Protein AF-0000000083708175 (afdb_homodimer)

InterPro domains:
  IPR061502 Copia/RE1/RE2-like, N-terminal domain [PF14223] (1-140)

Radius of gyration: 24.09 Å; Cα contacts (8 Å, |Δi|>4): 276; chains: 2; bounding box: 38×70×60 Å

Organism: NCBI:txid97028

Solvent-accessible surface area (backbone atoms only — not comparable to full-atom values): 15818 Å² total; per-residue (Å²): 134,76,82,66,76,72,64,53,27,31,53,36,52,56,66,26,75,88,61,40,67,81,85,53,49,74,69,54,50,51,50,52,38,52,54,43,33,52,45,52,55,73,62,48,36,72,73,56,43,65,78,45,64,83,47,88,43,39,34,55,32,49,51,50,49,44,70,71,51,64,37,72,71,51,48,49,51,52,50,53,51,43,50,56,72,65,42,67,45,54,55,88,36,36,39,54,58,51,44,51,50,52,42,47,52,52,50,56,35,43,75,73,72,46,76,72,54,51,66,57,47,46,40,51,56,62,66,13,51,30,67,78,54,60,55,41,50,63,65,75,103,133,74,80,68,75,73,63,54,28,31,52,39,52,56,64,25,75,87,60,40,67,82,87,53,49,74,67,54,50,51,52,52,38,51,53,44,33,53,44,53,53,72,60,47,36,72,73,55,44,64,77,44,64,83,48,88,44,41,33,56,32,48,51,50,49,43,70,71,50,64,36,69,68,52,48,48,52,50,51,54,51,43,50,56,71,64,44,66,46,55,55,89,35,36,40,54,58,50,44,50,50,52,42,47,54,52,49,57,34,43,74,72,73,45,76,73,52,50,68,58,47,46,43,51,58,62,66,14,51,29,67,78,53,60,55,43,50,64,64,76,103

Secondary structure (DSSP, 8-state):
--------BHHHHHH-GGGS-TTS-HHHHHHHHHHHHHHHHHHS-HHHHHHTTT--SHHHHHHHHHHHH--HHHHHHHHHHHHHHT----TTSBHHHHHHHHHHHHHHHHHTT----HHHHHHHHHHTS-HHHHHHHHHH-/--------BHHHHHH-GGGS-TTS-HHHHHHHHHHHHHHHHHHS-HHHHHHTTT--SHHHHHHHHHHHH--HHHHHHHHHHHHHHT----TTSBHHHHHHHHHHHHHHHHHTT----HHHHHHHHHHTS-HHHHHHHHHH-

Foldseek 3Di:
DPPPVPPDDPVQQQVAPVSDDPPDDPVRRLVNFVVLVVVVCVVDDPVLCVQQVPPDGPNSSVVSCCVVQVDPLNVVLVVLVVCLQPAADDPPDDPVVSVVVLVVSQVVNVVSPNHDDPVVSVVSVVVRYDPVVVCVVVVVD/DPPPVPPQDPVQQQVAPVSDDPPDDPVRRLVNFVVLVVVVCVVDDPVLCVQQVPPDGPNSSVVSCCVVQVDPLNVVLVVLVVCLQPAADDPPDDPVVSVVVLVVSQVVNVVSPNHDDPVVSVVSVVVRYDPVVVVVVVVVD

Sequence (282 aa):
MRAILIKQKCVEALKGEAHMPATLSAAEKTKMNDKALSALILCLGDKVLREVAKEKTIVSMWTKLDSLYMTKSLVHKQCLKQQLYFNRMMDNKSIMEQLSEFNKIIDDLGNIDVNLEDEDKTLHLLCALPKSLENFKDALLMRAILIKQKCVEALKGEAHMPATLSAAEKTKMNDKALSALILCLGDKVLREVAKEKTIVSMWTKLDSLYMTKSLVHKQCLKQQLYFNRMMDNKSIMEQLSEFNKIIDDLGNIDVNLEDEDKTLHLLCALPKSLENFKDALL

Structure (mmCIF, N/CA/C/O backbone):
data_AF-0000000083708175-model_v1
#
loop_
_entity.id
_entity.type
_entity.pdbx_description
1 polymer 'Cytochrome P450'
#
loop_
_atom_site.group_PDB
_atom_site.id
_atom_site.type_symbol
_atom_site.label_atom_id
_atom_site.label_alt_id
_atom_site.label_comp_id
_atom_site.label_asym_id
_atom_site.label_entity_id
_atom_site.label_seq_id
_atom_site.pdbx_PDB_ins_code
_atom_site.Cartn_x
_atom_site.Cartn_y
_atom_site.Cartn_z
_atom_site.occupancy
_atom_site.B_iso_or_equiv
_atom_site.auth_seq_id
_atom_site.auth_comp_id
_atom_site.auth_asym_id
_atom_site.auth_atom_id
_atom_site.pdbx_PDB_model_num
ATOM 1 N N . MET A 1 1 ? -18.453 24.062 33.969 1 29.36 1 MET A N 1
ATOM 2 C CA . MET A 1 1 ? -18.328 24.469 32.562 1 29.36 1 MET A CA 1
ATOM 3 C C . MET A 1 1 ? -17.141 23.781 31.906 1 29.36 1 MET A C 1
ATOM 5 O O . MET A 1 1 ? -15.992 24.156 32.156 1 29.36 1 MET A O 1
ATOM 9 N N . ARG A 1 2 ? -17.016 22.5 31.891 1 36.66 2 ARG A N 1
ATOM 10 C CA . ARG A 1 2 ? -15.984 21.484 31.688 1 36.66 2 ARG A CA 1
ATOM 11 C C . ARG A 1 2 ? -15.273 21.719 30.359 1 36.66 2 ARG A C 1
ATOM 13 O O . ARG A 1 2 ? -15.906 22.047 29.344 1 36.66 2 ARG A O 1
ATOM 20 N N . ALA A 1 3 ? -14.047 22.234 30.297 1 39.19 3 ALA A N 1
ATOM 21 C CA . ALA A 1 3 ? -13.062 22.438 29.234 1 39.19 3 ALA A CA 1
ATOM 22 C C . ALA A 1 3 ? -13.203 21.375 28.156 1 39.19 3 ALA A C 1
ATOM 24 O O . ALA A 1 3 ? -12.781 20.234 28.344 1 39.19 3 ALA A O 1
ATOM 25 N N . ILE A 1 4 ? -14.391 21.141 27.594 1 40.34 4 ILE A N 1
ATOM 26 C CA . ILE A 1 4 ? -14.586 20.281 26.438 1 40.34 4 ILE A CA 1
ATOM 27 C C . ILE A 1 4 ? -13.406 20.438 25.484 1 40.34 4 ILE A C 1
ATOM 29 O O . ILE A 1 4 ? -13.219 21.5 24.891 1 40.34 4 ILE A O 1
ATOM 33 N N . LEU A 1 5 ? -12.242 20.031 25.922 1 44.97 5 LEU A N 1
ATOM 34 C CA . LEU A 1 5 ? -11.117 19.953 25 1 44.97 5 LEU A CA 1
ATOM 35 C C . LEU A 1 5 ? -11.594 19.719 23.578 1 44.97 5 LEU A C 1
ATOM 37 O O . LEU A 1 5 ? -12.117 18.641 23.266 1 44.97 5 LEU A O 1
ATOM 41 N N . ILE A 1 6 ? -12.203 20.766 23 1 49.88 6 ILE A N 1
ATOM 42 C CA . ILE A 1 6 ? -12.648 20.781 21.609 1 49.88 6 ILE A CA 1
ATOM 43 C C . ILE A 1 6 ? -11.547 20.203 20.719 1 49.88 6 ILE A C 1
ATOM 45 O O . ILE A 1 6 ? -10.453 20.766 20.625 1 49.88 6 ILE A O 1
ATOM 49 N N . LYS A 1 7 ? -11.438 18.875 20.656 1 59.28 7 LYS A N 1
ATOM 50 C CA . LYS A 1 7 ? -10.594 18.25 19.641 1 59.28 7 LYS A CA 1
ATOM 51 C C . LYS A 1 7 ? -10.922 18.797 18.25 1 59.28 7 LYS A C 1
ATOM 53 O O . LYS A 1 7 ? -12.07 18.719 17.812 1 59.28 7 LYS A O 1
ATOM 58 N N . GLN A 1 8 ? -10.055 19.734 17.828 1 65.75 8 GLN A N 1
ATOM 59 C CA . GLN A 1 8 ? -10.258 20.312 16.5 1 65.75 8 GLN A CA 1
ATOM 60 C C . GLN A 1 8 ? -10.391 19.234 15.438 1 65.75 8 GLN A C 1
ATOM 62 O O . GLN A 1 8 ? -9.484 18.422 15.266 1 65.75 8 GLN A O 1
ATOM 67 N N . LYS A 1 9 ? -11.562 19.219 14.875 1 77.81 9 LYS A N 1
ATOM 68 C CA . LYS A 1 9 ? -11.812 18.297 13.773 1 77.81 9 LYS A CA 1
ATOM 69 C C . LYS A 1 9 ? -10.836 18.531 12.625 1 77.81 9 LYS A C 1
ATOM 71 O O . LYS A 1 9 ? -10.406 19.672 12.398 1 77.81 9 LYS A O 1
ATOM 76 N N . CYS A 1 10 ? -10.352 17.5 12.031 1 76.12 10 CYS A N 1
ATOM 77 C CA . CYS A 1 10 ? -9.383 17.547 10.938 1 76.12 10 CYS A CA 1
ATOM 78 C C . CYS A 1 10 ? -9.797 18.578 9.898 1 76.12 10 CYS A C 1
ATOM 80 O O . CYS A 1 10 ? -8.992 19.422 9.508 1 76.12 10 CYS A O 1
ATOM 82 N N . VAL A 1 11 ? -11.016 18.609 9.57 1 72.19 11 VAL A N 1
ATOM 83 C CA . VAL A 1 11 ? -11.5 19.484 8.523 1 72.19 11 VAL A CA 1
ATOM 84 C C . VAL A 1 11 ? -11.461 20.938 9 1 72.19 11 VAL A C 1
ATOM 86 O O . VAL A 1 11 ? -11.047 21.828 8.258 1 72.19 11 VAL A O 1
ATOM 89 N N . GLU A 1 12 ? -11.852 21.156 10.203 1 75.75 12 GLU A N 1
ATOM 90 C CA . GLU A 1 12 ? -11.875 22.5 10.75 1 75.75 12 GLU A CA 1
ATOM 91 C C . GLU A 1 12 ? -10.461 23.062 10.875 1 75.75 12 GLU A C 1
ATOM 93 O O . GLU A 1 12 ? -10.234 24.25 10.625 1 75.75 12 GLU A O 1
ATOM 98 N N . ALA A 1 13 ? -9.609 22.172 11.211 1 78.06 13 ALA A N 1
ATOM 99 C CA . ALA A 1 13 ? -8.219 22.578 11.375 1 78.06 13 ALA A CA 1
ATOM 100 C C . ALA A 1 13 ? -7.613 23 10.031 1 78.06 13 ALA A C 1
ATOM 102 O O . ALA A 1 13 ? -6.875 23.984 9.953 1 78.06 13 ALA A O 1
ATOM 103 N N . LEU A 1 14 ? -7.969 22.375 9 1 82.25 14 LEU A N 1
ATOM 104 C CA . LEU A 1 14 ? -7.32 22.578 7.711 1 82.25 14 LEU A CA 1
ATOM 105 C C . LEU A 1 14 ? -8.055 23.641 6.895 1 82.25 14 LEU A C 1
ATOM 107 O O . LEU A 1 14 ? -7.512 24.156 5.914 1 82.25 14 LEU A O 1
ATOM 111 N N . LYS A 1 15 ? -9.211 23.938 7.344 1 78.56 15 LYS A N 1
ATOM 112 C CA . LYS A 1 15 ? -9.953 25 6.668 1 78.56 15 LYS A CA 1
ATOM 113 C C . LYS A 1 15 ? -9.594 26.375 7.242 1 78.56 15 LYS A C 1
ATOM 115 O O . LYS A 1 15 ? -9.836 27.406 6.609 1 78.56 15 LYS A O 1
ATOM 120 N N . GLY A 1 16 ? -8.984 26.344 8.352 1 77.75 16 GLY A N 1
ATOM 121 C CA . GLY A 1 16 ? -8.508 27.609 8.891 1 77.75 16 GLY A CA 1
ATOM 122 C C . GLY A 1 16 ? -9.367 28.141 10.016 1 77.75 16 GLY A C 1
ATOM 123 O O . GLY A 1 16 ? -10.43 27.578 10.312 1 77.75 16 GLY A O 1
ATOM 124 N N . GLU A 1 17 ? -8.914 29.203 10.641 1 74.94 17 GLU A N 1
ATOM 125 C CA . GLU A 1 17 ? -9.508 29.797 11.828 1 74.94 17 GLU A CA 1
ATOM 126 C C . GLU A 1 17 ? -10.922 30.297 11.562 1 74.94 17 GLU A C 1
ATOM 128 O O . GLU A 1 17 ? -11.781 30.266 12.445 1 74.94 17 GLU A O 1
ATOM 133 N N . ALA A 1 18 ? -11.133 30.719 10.312 1 74.62 18 ALA A N 1
ATOM 134 C CA . ALA A 1 18 ? -12.438 31.266 9.945 1 74.62 18 ALA A CA 1
ATOM 135 C C . ALA A 1 18 ? -13.523 30.188 10.023 1 74.62 18 ALA A C 1
ATOM 137 O O . ALA A 1 18 ? -14.711 30.516 10.164 1 74.62 18 ALA A O 1
ATOM 138 N N . HIS A 1 19 ? -13.141 28.969 9.992 1 76.31 19 HIS A N 1
ATOM 139 C CA . HIS A 1 19 ? -14.109 27.891 9.961 1 76.31 19 HIS A CA 1
ATOM 140 C C . HIS A 1 19 ? -14.188 27.172 11.312 1 76.31 19 HIS A C 1
ATOM 142 O O . HIS A 1 19 ? -14.93 26.219 11.469 1 76.31 19 HIS A O 1
ATOM 148 N N . MET A 1 20 ? -13.461 27.703 12.281 1 77.31 20 MET A N 1
ATOM 149 C CA . MET A 1 20 ? -13.531 27.172 13.641 1 77.31 20 MET A CA 1
ATOM 150 C C . MET A 1 20 ? -14.742 27.734 14.375 1 77.31 20 MET A C 1
ATOM 152 O O . MET A 1 20 ? -15.242 28.797 14.039 1 77.31 20 MET A O 1
ATOM 156 N N . PRO A 1 21 ? -15.172 26.938 15.25 1 77.44 21 PRO A N 1
ATOM 157 C CA . PRO A 1 21 ? -16.359 27.406 15.969 1 77.44 21 PRO A CA 1
ATOM 158 C C . PRO A 1 21 ? -16.203 28.828 16.516 1 77.44 21 PRO A C 1
ATOM 160 O O . PRO A 1 21 ? -15.133 29.188 17.016 1 77.44 21 PRO A O 1
ATOM 163 N N . ALA A 1 22 ? -17.203 29.609 16.359 1 78.38 22 ALA A N 1
ATOM 164 C CA . ALA A 1 22 ? -17.219 31 16.812 1 78.38 22 ALA A CA 1
ATOM 165 C C . ALA A 1 22 ? -17.109 31.078 18.328 1 78.38 22 ALA A C 1
ATOM 167 O O . ALA A 1 22 ? -16.75 32.125 18.875 1 78.38 22 ALA A O 1
ATOM 168 N N . THR A 1 23 ? -17.422 30 18.969 1 83.12 23 THR A N 1
ATOM 169 C CA . THR A 1 23 ? -17.422 29.984 20.422 1 83.12 23 THR A CA 1
ATOM 170 C C . THR A 1 23 ? -16 29.969 20.969 1 83.12 23 THR A C 1
ATOM 172 O O . THR A 1 23 ? -15.773 30.234 22.141 1 83.12 23 THR A O 1
ATOM 175 N N . LEU A 1 24 ? -15.086 29.734 20.125 1 82.19 24 LEU A N 1
ATOM 176 C CA . LEU A 1 24 ? -13.703 29.656 20.562 1 82.19 24 LEU A CA 1
ATOM 177 C C . LEU A 1 24 ? -13.062 31.047 20.578 1 82.19 24 LEU A C 1
ATOM 179 O O . LEU A 1 24 ? -13.328 31.859 19.703 1 82.19 24 LEU A O 1
ATOM 183 N N . SER A 1 25 ? -12.344 31.344 21.609 1 86.75 25 SER A N 1
ATOM 184 C CA . SER A 1 25 ? -11.617 32.594 21.688 1 86.75 25 SER A CA 1
ATOM 185 C C . SER A 1 25 ? -10.438 32.625 20.719 1 86.75 25 SER A C 1
ATOM 187 O O . SER A 1 25 ? -10.031 31.578 20.203 1 86.75 25 SER A O 1
ATOM 189 N N . ALA A 1 26 ? -9.922 33.812 20.391 1 86.44 26 ALA A N 1
ATOM 190 C CA . ALA A 1 26 ? -8.758 33.969 19.531 1 86.44 26 ALA A CA 1
ATOM 191 C C . ALA A 1 26 ? -7.559 33.188 20.078 1 86.44 26 ALA A C 1
ATOM 193 O O . ALA A 1 26 ? -6.801 32.562 19.328 1 86.44 26 ALA A O 1
ATOM 194 N N . ALA A 1 27 ? -7.457 33.219 21.406 1 89.06 27 ALA A N 1
ATOM 195 C CA . ALA A 1 27 ? -6.352 32.531 22.062 1 89.06 27 ALA A CA 1
ATOM 196 C C . ALA A 1 27 ? -6.488 31.016 21.906 1 89.06 27 ALA A C 1
ATOM 198 O O . ALA A 1 27 ? -5.496 30.312 21.688 1 89.06 27 ALA A O 1
ATOM 199 N N . GLU A 1 28 ? -7.688 30.516 21.984 1 86.44 28 GLU A N 1
ATOM 200 C CA . GLU A 1 28 ? -7.945 29.094 21.828 1 86.44 28 GLU A CA 1
ATOM 201 C C . GLU A 1 28 ? -7.676 28.641 20.391 1 86.44 28 GLU A C 1
ATOM 203 O O . GLU A 1 28 ? -7.105 27.578 20.172 1 86.44 28 GLU A O 1
ATOM 208 N N . LYS A 1 29 ? -8.023 29.469 19.484 1 86.25 29 LYS A N 1
ATOM 209 C CA . LYS A 1 29 ? -7.797 29.156 18.078 1 86.25 29 LYS A CA 1
ATOM 210 C C . LYS A 1 29 ? -6.305 29.109 17.766 1 86.25 29 LYS A C 1
ATOM 212 O O . LYS A 1 29 ? -5.848 28.219 17.047 1 86.25 29 LYS A O 1
ATOM 217 N N . THR A 1 30 ? -5.625 30.047 18.312 1 88.19 30 THR A N 1
ATOM 218 C CA . THR A 1 30 ? -4.184 30.094 18.094 1 88.19 30 THR A CA 1
ATOM 219 C C . THR A 1 30 ? -3.51 28.859 18.703 1 88.19 30 THR A C 1
ATOM 221 O O . THR A 1 30 ? -2.621 28.266 18.094 1 88.19 30 THR A O 1
ATOM 224 N N . LYS A 1 31 ? -3.938 28.5 19.859 1 88.81 31 LYS A N 1
ATOM 225 C CA . LYS A 1 31 ? -3.389 27.312 20.531 1 88.81 31 LYS A CA 1
ATOM 226 C C . LYS A 1 31 ? -3.648 26.047 19.719 1 88.81 31 LYS A C 1
ATOM 228 O O . LYS A 1 31 ? -2.768 25.203 19.578 1 88.81 31 LYS A O 1
ATOM 233 N N . MET A 1 32 ? -4.789 25.969 19.219 1 86 32 MET A N 1
ATOM 234 C CA . MET A 1 32 ? -5.152 24.828 18.406 1 86 32 MET A CA 1
ATOM 235 C C . MET A 1 32 ? -4.309 24.766 17.141 1 86 32 MET A C 1
ATOM 237 O O . MET A 1 32 ? -3.848 23.688 16.75 1 86 32 MET A O 1
ATOM 241 N N . ASN A 1 33 ? -4.172 25.859 16.531 1 88.94 33 ASN A N 1
ATOM 242 C CA . ASN A 1 33 ? -3.316 25.938 15.352 1 88.94 33 ASN A CA 1
ATOM 243 C C . ASN A 1 33 ? -1.886 25.516 15.672 1 88.94 33 ASN A C 1
ATOM 245 O O . ASN A 1 33 ? -1.3 24.703 14.953 1 88.94 33 ASN A O 1
ATOM 249 N N . ASP A 1 34 ? -1.399 26.047 16.766 1 90.25 34 ASP A N 1
ATOM 250 C CA . ASP A 1 34 ? -0.015 25.766 17.125 1 90.25 34 ASP A CA 1
ATOM 251 C C . ASP A 1 34 ? 0.186 24.281 17.406 1 90.25 34 ASP A C 1
ATOM 253 O O . ASP A 1 34 ? 1.206 23.703 17.031 1 90.25 34 ASP A O 1
ATOM 257 N N . LYS A 1 35 ? -0.744 23.688 18.078 1 90.62 35 LYS A N 1
ATOM 258 C CA . LYS A 1 35 ? -0.67 22.266 18.359 1 90.62 35 LYS A CA 1
ATOM 259 C C . LYS A 1 35 ? -0.716 21.438 17.078 1 90.62 35 LYS A C 1
ATOM 261 O O . LYS A 1 35 ? 0.065 20.5 16.891 1 90.62 35 LYS A O 1
ATOM 266 N N . ALA A 1 36 ? -1.615 21.797 16.234 1 89.62 36 ALA A N 1
ATOM 267 C CA . ALA A 1 36 ? -1.739 21.109 14.953 1 89.62 36 ALA A CA 1
ATOM 268 C C . ALA A 1 36 ? -0.474 21.266 14.117 1 89.62 36 ALA A C 1
ATOM 270 O O . ALA A 1 36 ? -0.006 20.297 13.5 1 89.62 36 ALA A O 1
ATOM 271 N N . LEU A 1 37 ? 0.016 22.469 14.117 1 92.31 37 LEU A N 1
ATOM 272 C CA . LEU A 1 37 ? 1.239 22.75 13.383 1 92.31 37 LEU A CA 1
ATOM 273 C C . LEU A 1 37 ? 2.404 21.922 13.906 1 92.31 37 LEU A C 1
ATOM 275 O O . LEU A 1 37 ? 3.158 21.344 13.125 1 92.31 37 LEU A O 1
ATOM 279 N N . SER A 1 38 ? 2.533 21.875 15.227 1 92.88 38 SER A N 1
ATOM 280 C CA . SER A 1 38 ? 3.594 21.094 15.844 1 92.88 38 SER A CA 1
ATOM 281 C C . SER A 1 38 ? 3.479 19.625 15.477 1 92.88 38 SER A C 1
ATOM 283 O O . SER A 1 38 ? 4.484 18.969 15.18 1 92.88 38 SER A O 1
ATOM 285 N N . ALA A 1 39 ? 2.281 19.109 15.523 1 92.5 39 ALA A N 1
ATOM 286 C CA . ALA A 1 39 ? 2.049 17.719 15.148 1 92.5 39 ALA A CA 1
ATOM 287 C C . ALA A 1 39 ? 2.426 17.469 13.695 1 92.5 39 ALA A C 1
ATOM 289 O O . ALA A 1 39 ? 3.029 16.438 13.367 1 92.5 39 ALA A O 1
ATOM 290 N N . LEU A 1 40 ? 2.092 18.359 12.789 1 94.31 40 LEU A N 1
ATOM 291 C CA . LEU A 1 40 ? 2.42 18.234 11.375 1 94.31 40 LEU A CA 1
ATOM 292 C C . LEU A 1 40 ? 3.932 18.266 11.164 1 94.31 40 LEU A C 1
ATOM 294 O O . LEU A 1 40 ? 4.469 17.453 10.398 1 94.31 40 LEU A O 1
ATOM 298 N N . ILE A 1 41 ? 4.613 19.125 11.844 1 95.56 41 ILE A N 1
ATOM 299 C CA . ILE A 1 41 ? 6.062 19.25 11.742 1 95.56 41 ILE A CA 1
ATOM 300 C C . ILE A 1 41 ? 6.734 17.938 12.125 1 95.56 41 ILE A C 1
ATOM 302 O O . ILE A 1 41 ? 7.695 17.516 11.477 1 95.56 41 ILE A O 1
ATOM 306 N N . LEU A 1 42 ? 6.191 17.25 13.102 1 93.81 42 LEU A N 1
ATOM 307 C CA . LEU A 1 42 ? 6.746 15.984 13.555 1 93.81 42 LEU A CA 1
ATOM 308 C C . LEU A 1 42 ? 6.613 14.914 12.484 1 93.81 42 LEU A C 1
ATOM 310 O O . LEU A 1 42 ? 7.332 13.914 12.5 1 93.81 42 LEU A O 1
ATOM 314 N N . CYS A 1 43 ? 5.699 15.102 11.555 1 95.62 43 CYS A N 1
ATOM 315 C CA . CYS A 1 43 ? 5.461 14.117 10.5 1 95.62 43 CYS A CA 1
ATOM 316 C C . CYS A 1 43 ? 6.398 14.336 9.32 1 95.62 43 CYS A C 1
ATOM 318 O O . CYS A 1 43 ? 6.516 13.484 8.445 1 95.62 43 CYS A O 1
ATOM 320 N N . LEU A 1 44 ? 7.07 15.477 9.266 1 96.56 44 LEU A N 1
ATOM 321 C CA . LEU A 1 44 ? 7.816 15.859 8.07 1 96.56 44 LEU A CA 1
ATOM 322 C C . LEU A 1 44 ? 9.305 15.586 8.25 1 96.56 44 LEU A C 1
ATOM 324 O O . LEU A 1 44 ? 9.844 15.766 9.352 1 96.56 44 LEU A O 1
ATOM 328 N N . GLY A 1 45 ? 9.977 15.102 7.199 1 94.81 45 GLY A N 1
ATOM 329 C CA . GLY A 1 45 ? 11.422 14.977 7.191 1 94.81 45 GLY A CA 1
ATOM 330 C C . GLY A 1 45 ? 12.133 16.312 7.082 1 94.81 45 GLY A C 1
ATOM 331 O O . GLY A 1 45 ? 11.516 17.328 6.758 1 94.81 45 GLY A O 1
ATOM 332 N N . ASP A 1 46 ? 13.43 16.297 7.242 1 93.81 46 ASP A N 1
ATOM 333 C CA . ASP A 1 46 ? 14.242 17.5 7.328 1 93.81 46 ASP A CA 1
ATOM 334 C C . ASP A 1 46 ? 14.195 18.281 6.02 1 93.81 46 ASP A C 1
ATOM 336 O O . ASP A 1 46 ? 14.07 19.516 6.031 1 93.81 46 ASP A O 1
ATOM 340 N N . LYS A 1 47 ? 14.297 17.625 4.969 1 95.19 47 LYS A N 1
ATOM 341 C CA . LYS A 1 47 ? 14.297 18.281 3.662 1 95.19 47 LYS A CA 1
ATOM 342 C C . LYS A 1 47 ? 12.984 19 3.41 1 95.19 47 LYS A C 1
ATOM 344 O O . LYS A 1 47 ? 12.977 20.156 2.963 1 95.19 47 LYS A O 1
ATOM 349 N N . VAL A 1 48 ? 11.906 18.375 3.73 1 96.88 48 VAL A N 1
ATOM 350 C CA . VAL A 1 48 ? 10.578 18.938 3.508 1 96.88 48 VAL A CA 1
ATOM 351 C C . VAL A 1 48 ? 10.344 20.094 4.48 1 96.88 48 VAL A C 1
ATOM 353 O O . VAL A 1 48 ? 9.789 21.125 4.102 1 96.88 48 VAL A O 1
ATOM 356 N N . LEU A 1 49 ? 10.844 19.938 5.684 1 96.38 49 LEU A N 1
ATOM 357 C CA . LEU A 1 49 ? 10.68 20.969 6.699 1 96.38 49 LEU A CA 1
ATOM 358 C C . LEU A 1 49 ? 11.336 22.281 6.254 1 96.38 49 LEU A C 1
ATOM 360 O O . LEU A 1 49 ? 10.812 23.359 6.512 1 96.38 49 LEU A O 1
ATOM 364 N N . ARG A 1 50 ? 12.422 22.109 5.531 1 96.25 50 ARG A N 1
ATOM 365 C CA . ARG A 1 50 ? 13.133 23.281 5.055 1 96.25 50 ARG A CA 1
ATOM 366 C C . ARG A 1 50 ? 12.312 24.031 4.004 1 96.25 50 ARG A C 1
ATOM 368 O O . ARG A 1 50 ? 12.336 25.266 3.949 1 96.25 50 ARG A O 1
ATOM 375 N N . GLU A 1 51 ? 11.555 23.328 3.234 1 96.56 51 GLU A N 1
ATOM 376 C CA . GLU A 1 51 ? 10.773 23.922 2.152 1 96.56 51 GLU A CA 1
ATOM 377 C C . GLU A 1 51 ? 9.547 24.641 2.691 1 96.56 51 GLU A C 1
ATOM 379 O O . GLU A 1 51 ? 9.008 25.547 2.033 1 96.56 51 GLU A O 1
ATOM 384 N N . VAL A 1 52 ? 9.148 24.281 3.951 1 96.44 52 VAL A N 1
ATOM 385 C CA . VAL A 1 52 ? 7.902 24.859 4.449 1 96.44 52 VAL A CA 1
ATOM 386 C C . VAL A 1 52 ? 8.164 25.625 5.746 1 96.44 52 VAL A C 1
ATOM 388 O O . VAL A 1 52 ? 7.234 25.953 6.48 1 96.44 52 VAL A O 1
ATOM 391 N N . ALA A 1 53 ? 9.359 26 6.051 1 95.06 53 ALA A N 1
ATOM 392 C CA . ALA A 1 53 ? 9.797 26.578 7.316 1 95.06 53 ALA A CA 1
ATOM 393 C C . ALA A 1 53 ? 9.148 27.953 7.539 1 95.06 53 ALA A C 1
ATOM 395 O O . ALA A 1 53 ? 8.953 28.375 8.68 1 95.06 53 ALA A O 1
ATOM 396 N N . LYS A 1 54 ? 8.734 28.625 6.512 1 95.88 54 LYS A N 1
ATOM 397 C CA . LYS A 1 54 ? 8.211 29.984 6.613 1 95.88 54 LYS A CA 1
ATOM 398 C C . LYS A 1 54 ? 6.723 29.984 6.945 1 95.88 54 LYS A C 1
ATOM 400 O O . LYS A 1 54 ? 6.156 31.016 7.309 1 95.88 54 LYS A O 1
ATOM 405 N N . GLU A 1 55 ? 6.066 28.859 6.742 1 95.38 55 GLU A N 1
ATOM 406 C CA . GLU A 1 55 ? 4.629 28.781 6.98 1 95.38 55 GLU A CA 1
ATOM 407 C C . GLU A 1 55 ? 4.316 28.812 8.477 1 95.38 55 GLU A C 1
ATOM 409 O O . GLU A 1 55 ? 4.945 28.109 9.266 1 95.38 55 GLU A O 1
ATOM 414 N N . LYS A 1 56 ? 3.338 29.641 8.914 1 92.5 56 LYS A N 1
ATOM 415 C CA . LYS A 1 56 ? 3.104 29.891 10.328 1 92.5 56 LYS A CA 1
ATOM 416 C C . LYS A 1 56 ? 1.78 29.281 10.789 1 92.5 56 LYS A C 1
ATOM 418 O O . LYS A 1 56 ? 1.48 29.25 11.984 1 92.5 56 LYS A O 1
ATOM 423 N N . THR A 1 57 ? 0.934 28.844 9.883 1 91.38 57 THR A N 1
ATOM 424 C CA . THR A 1 57 ? -0.326 28.203 10.234 1 91.38 57 THR A CA 1
ATOM 425 C C . THR A 1 57 ? -0.408 26.812 9.625 1 91.38 57 THR A C 1
ATOM 427 O O . THR A 1 57 ? 0.262 26.516 8.625 1 91.38 57 THR A O 1
ATOM 430 N N . ILE A 1 58 ? -1.205 25.984 10.203 1 90.38 58 ILE A N 1
ATOM 431 C CA . ILE A 1 58 ? -1.39 24.625 9.703 1 90.38 58 ILE A CA 1
ATOM 432 C C . ILE A 1 58 ? -1.96 24.672 8.281 1 90.38 58 ILE A C 1
ATOM 434 O O . ILE A 1 58 ? -1.552 23.891 7.418 1 90.38 58 ILE A O 1
ATOM 438 N N . VAL A 1 59 ? -2.865 25.609 8.008 1 88.88 59 VAL A N 1
ATOM 439 C CA . VAL A 1 59 ? -3.504 25.734 6.699 1 88.88 59 VAL A CA 1
ATOM 440 C C . VAL A 1 59 ? -2.465 26.109 5.648 1 88.88 59 VAL A C 1
ATOM 442 O O . VAL A 1 59 ? -2.383 25.484 4.59 1 88.88 59 VAL A O 1
ATOM 445 N N . SER A 1 60 ? -1.69 27.141 5.957 1 93 60 SER A N 1
ATOM 446 C CA . SER A 1 60 ? -0.686 27.594 5.004 1 93 60 SER A CA 1
ATOM 447 C C . SER A 1 60 ? 0.379 26.531 4.77 1 93 60 SER A C 1
ATOM 449 O O . SER A 1 60 ? 0.822 26.328 3.635 1 93 60 SER A O 1
ATOM 451 N N . MET A 1 61 ? 0.799 25.859 5.816 1 94.31 61 MET A N 1
ATOM 452 C CA . MET A 1 61 ? 1.794 24.797 5.676 1 94.31 61 MET A CA 1
ATOM 453 C C . MET A 1 61 ? 1.25 23.656 4.836 1 94.31 61 MET A C 1
ATOM 455 O O . MET A 1 61 ? 1.927 23.172 3.924 1 94.31 61 MET A O 1
ATOM 459 N N . TRP A 1 62 ? 0.084 23.219 5.09 1 91.5 62 TRP A N 1
ATOM 460 C CA . TRP A 1 62 ? -0.526 22.125 4.332 1 91.5 62 TRP A CA 1
ATOM 461 C C . TRP A 1 62 ? -0.665 22.5 2.861 1 91.5 62 TRP A C 1
ATOM 463 O O . TRP A 1 62 ? -0.344 21.688 1.979 1 91.5 62 TRP A O 1
ATOM 473 N N . THR A 1 63 ? -1.135 23.688 2.662 1 90.5 63 THR A N 1
ATOM 474 C CA . THR A 1 63 ? -1.321 24.172 1.299 1 90.5 63 THR A CA 1
ATOM 475 C C . THR A 1 63 ? 0.003 24.172 0.542 1 90.5 63 THR A C 1
ATOM 477 O O . THR A 1 63 ? 0.058 23.797 -0.628 1 90.5 63 THR A O 1
ATOM 480 N N . LYS A 1 64 ? 1.005 24.594 1.213 1 94.38 64 LYS A N 1
ATOM 481 C CA . LYS A 1 64 ? 2.326 24.609 0.594 1 94.38 64 LYS A CA 1
ATOM 482 C C . LYS A 1 64 ? 2.811 23.203 0.292 1 94.38 64 LYS A C 1
ATOM 484 O O . LYS A 1 64 ? 3.346 22.938 -0.787 1 94.38 64 LYS A O 1
ATOM 489 N N . LEU A 1 65 ? 2.658 22.297 1.248 1 94.69 65 LEU A N 1
ATOM 490 C CA . LEU A 1 65 ? 3.008 20.891 1.031 1 94.69 65 LEU A CA 1
ATOM 491 C C . LEU A 1 65 ? 2.262 20.328 -0.172 1 94.69 65 LEU A C 1
ATOM 493 O O . LEU A 1 65 ? 2.857 19.656 -1.02 1 94.69 65 LEU A O 1
ATOM 497 N N . ASP A 1 66 ? 1.007 20.594 -0.167 1 90.94 66 ASP A N 1
ATOM 498 C CA . ASP A 1 66 ? 0.171 20.141 -1.272 1 90.94 66 ASP A CA 1
ATOM 499 C C . ASP A 1 66 ? 0.702 20.641 -2.611 1 90.94 66 ASP A C 1
ATOM 501 O O . ASP A 1 66 ? 0.847 19.875 -3.561 1 90.94 66 ASP A O 1
ATOM 505 N N . SER A 1 67 ? 1.012 21.875 -2.672 1 92.69 67 SER A N 1
ATOM 506 C CA . SER A 1 67 ? 1.498 22.5 -3.898 1 92.69 67 SER A CA 1
ATOM 507 C C . SER A 1 67 ? 2.838 21.906 -4.324 1 92.69 67 SER A C 1
ATOM 509 O O . SER A 1 67 ? 3.096 21.734 -5.52 1 92.69 67 SER A O 1
ATOM 511 N N . LEU A 1 68 ? 3.629 21.547 -3.402 1 93.94 68 LEU A N 1
ATOM 512 C CA . LEU A 1 68 ? 4.98 21.094 -3.697 1 93.94 68 LEU A CA 1
ATOM 513 C C . LEU A 1 68 ? 4.984 19.609 -4.055 1 93.94 68 LEU A C 1
ATOM 515 O O . LEU A 1 68 ? 5.742 19.188 -4.93 1 93.94 68 LEU A O 1
ATOM 519 N N . TYR A 1 69 ? 4.105 18.844 -3.408 1 92.5 69 TYR A N 1
ATOM 520 C CA . TYR A 1 69 ? 4.32 17.406 -3.455 1 92.5 69 TYR A CA 1
ATOM 521 C C . TYR A 1 69 ? 3.145 16.703 -4.121 1 92.5 69 TYR A C 1
ATOM 523 O O . TYR A 1 69 ? 3.254 15.531 -4.516 1 92.5 69 TYR A O 1
ATOM 531 N N . MET A 1 70 ? 2.076 17.312 -4.215 1 89.44 70 MET A N 1
ATOM 532 C CA . MET A 1 70 ? 0.937 16.703 -4.898 1 89.44 70 MET A CA 1
ATOM 533 C C . MET A 1 70 ? 0.981 17 -6.395 1 89.44 70 MET A C 1
ATOM 535 O O . MET A 1 70 ? 0.023 17.531 -6.957 1 89.44 70 MET A O 1
ATOM 539 N N . THR A 1 71 ? 2.037 16.609 -6.949 1 89.88 71 THR A N 1
ATOM 540 C CA . THR A 1 71 ? 2.17 16.734 -8.398 1 89.88 71 THR A CA 1
ATOM 541 C C . THR A 1 71 ? 1.528 15.555 -9.117 1 89.88 71 THR A C 1
ATOM 543 O O . THR A 1 71 ? 1.367 14.484 -8.531 1 89.88 71 THR A O 1
ATOM 546 N N . LYS A 1 72 ? 1.22 15.766 -10.391 1 88.88 72 LYS A N 1
ATOM 547 C CA . LYS A 1 72 ? 0.591 14.719 -11.195 1 88.88 72 LYS A CA 1
ATOM 548 C C . LYS A 1 72 ? 1.438 13.445 -11.203 1 88.88 72 LYS A C 1
ATOM 550 O O . LYS A 1 72 ? 0.908 12.344 -11.07 1 88.88 72 LYS A O 1
ATOM 555 N N . SER A 1 73 ? 2.717 13.648 -11.422 1 89.88 73 SER A N 1
ATOM 556 C CA . SER A 1 73 ? 3.629 12.508 -11.492 1 89.88 73 SER A CA 1
ATOM 557 C C . SER A 1 73 ? 3.662 11.742 -10.18 1 89.88 73 SER A C 1
ATOM 559 O O . SER A 1 73 ? 3.549 10.516 -10.164 1 89.88 73 SER A O 1
ATOM 561 N N . LEU A 1 74 ? 3.73 12.445 -9.008 1 87.69 74 LEU A N 1
ATOM 562 C CA . LEU A 1 74 ? 3.809 11.805 -7.699 1 87.69 74 LEU A CA 1
ATOM 563 C C . LEU A 1 74 ? 2.484 11.148 -7.34 1 87.69 74 LEU A C 1
ATOM 565 O O . LEU A 1 74 ? 2.469 10.055 -6.766 1 87.69 74 LEU A O 1
ATOM 569 N N . VAL A 1 75 ? 1.435 11.789 -7.73 1 85.31 75 VAL A N 1
ATOM 570 C CA . VAL A 1 75 ? 0.107 11.242 -7.469 1 85.31 75 VAL A CA 1
ATOM 571 C C . VAL A 1 75 ? -0.095 9.961 -8.273 1 85.31 75 VAL A C 1
ATOM 573 O O . VAL A 1 75 ? -0.625 8.977 -7.758 1 85.31 75 VAL A O 1
ATOM 576 N N . HIS A 1 76 ? 0.366 10.016 -9.461 1 89.94 76 HIS A N 1
ATOM 577 C CA . HIS A 1 76 ? 0.28 8.82 -10.297 1 89.94 76 HIS A CA 1
ATOM 578 C C . HIS A 1 76 ? 1.094 7.676 -9.711 1 89.94 76 HIS A C 1
ATOM 580 O O . HIS A 1 76 ? 0.611 6.543 -9.625 1 89.94 76 HIS A O 1
ATOM 586 N N . LYS A 1 77 ? 2.262 7.953 -9.312 1 91.38 77 LYS A N 1
ATOM 587 C CA . LYS A 1 77 ? 3.123 6.965 -8.664 1 91.38 77 LYS A CA 1
ATOM 588 C C . LYS A 1 77 ? 2.445 6.367 -7.438 1 91.38 77 LYS A C 1
ATOM 590 O O . LYS A 1 77 ? 2.434 5.145 -7.262 1 9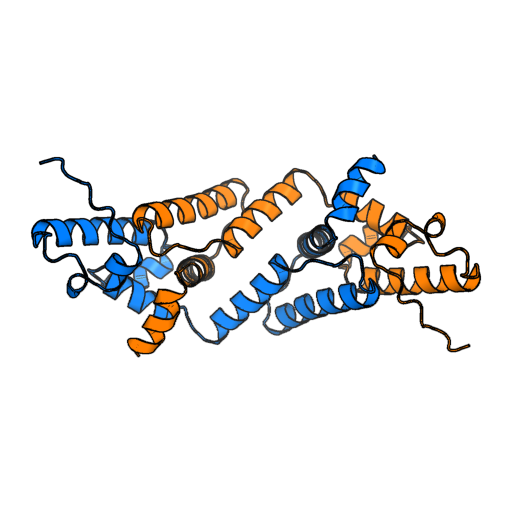1.38 77 LYS A O 1
ATOM 595 N N . GLN A 1 78 ? 1.909 7.23 -6.652 1 89.12 78 GLN A N 1
ATOM 596 C CA . GLN A 1 78 ? 1.222 6.797 -5.441 1 89.12 78 GLN A CA 1
ATOM 597 C C . GLN A 1 78 ? 0.021 5.914 -5.777 1 89.12 78 GLN A C 1
ATOM 599 O O . GLN A 1 78 ? -0.218 4.902 -5.113 1 89.12 78 GLN A O 1
ATOM 604 N N . CYS A 1 79 ? -0.714 6.227 -6.77 1 90.69 79 CYS A N 1
ATOM 605 C CA . CYS A 1 79 ? -1.883 5.465 -7.195 1 90.69 79 CYS A CA 1
ATOM 606 C C . CYS A 1 79 ? -1.484 4.066 -7.656 1 90.69 79 CYS A C 1
ATOM 608 O O . CYS A 1 79 ? -2.129 3.084 -7.289 1 90.69 79 CYS A O 1
ATOM 610 N N . LEU A 1 80 ? -0.428 3.965 -8.391 1 92.88 80 LEU A N 1
ATOM 611 C CA . LEU A 1 80 ? 0.045 2.67 -8.867 1 92.88 80 LEU A CA 1
ATOM 612 C C . LEU A 1 80 ? 0.515 1.802 -7.703 1 92.88 80 LEU A C 1
ATOM 614 O O . LEU A 1 80 ? 0.244 0.6 -7.668 1 92.88 80 LEU A O 1
ATOM 618 N N . LYS A 1 81 ? 1.19 2.439 -6.762 1 92.44 81 LYS A N 1
ATOM 619 C CA . LYS A 1 81 ? 1.62 1.707 -5.57 1 92.44 81 LYS A CA 1
ATOM 620 C C . LYS A 1 81 ? 0.422 1.209 -4.77 1 92.44 81 LYS A C 1
ATOM 622 O O . LYS A 1 81 ? 0.409 0.066 -4.305 1 92.44 81 LYS A O 1
ATOM 627 N N . GLN A 1 82 ? -0.524 2.039 -4.672 1 90.31 82 GLN A N 1
ATOM 628 C CA . GLN A 1 82 ? -1.743 1.651 -3.969 1 90.31 82 GLN A CA 1
ATOM 629 C C . GLN A 1 82 ? -2.424 0.472 -4.66 1 90.31 82 GLN A C 1
ATOM 631 O O . GLN A 1 82 ? -2.916 -0.442 -3.994 1 90.31 82 GLN A O 1
ATOM 636 N N . GLN A 1 83 ? -2.467 0.47 -5.941 1 92.69 83 GLN A N 1
ATOM 637 C CA . GLN A 1 83 ? -3.039 -0.641 -6.695 1 92.69 83 GLN A CA 1
ATOM 638 C C . GLN A 1 83 ? -2.33 -1.951 -6.367 1 92.69 83 GLN A C 1
ATOM 640 O O . GLN A 1 83 ? -2.973 -2.994 -6.23 1 92.69 83 GLN A O 1
ATOM 645 N N . LEU A 1 84 ? -1.057 -1.876 -6.25 1 94.75 84 LEU A N 1
ATOM 646 C CA . LEU A 1 84 ? -0.273 -3.061 -5.922 1 94.75 84 LEU A CA 1
ATOM 647 C C . LEU A 1 84 ? -0.616 -3.568 -4.523 1 94.75 84 LEU A C 1
ATOM 649 O O . LEU A 1 84 ? -0.882 -4.758 -4.34 1 94.75 84 LEU A O 1
ATOM 653 N N . TYR A 1 85 ? -0.667 -2.641 -3.598 1 90.19 85 TYR A N 1
ATOM 654 C CA . TYR A 1 85 ? -0.868 -3.014 -2.201 1 90.19 85 TYR A CA 1
ATOM 655 C C . TYR A 1 85 ? -2.301 -3.477 -1.961 1 90.19 85 TYR A C 1
ATOM 657 O O . TYR A 1 85 ? -2.553 -4.293 -1.071 1 90.19 85 TYR A O 1
ATOM 665 N N . PHE A 1 86 ? -3.182 -3.027 -2.811 1 87.69 86 PHE A N 1
ATOM 666 C CA . PHE A 1 86 ? -4.582 -3.395 -2.646 1 87.69 86 PHE A CA 1
ATOM 667 C C . PHE A 1 86 ? -4.945 -4.559 -3.561 1 87.69 86 PHE A C 1
ATOM 669 O O . PHE A 1 86 ? -6.09 -5.02 -3.562 1 87.69 86 PHE A O 1
ATOM 676 N N . ASN A 1 87 ? -4.004 -4.98 -4.277 1 92.19 87 ASN A N 1
ATOM 677 C CA . ASN A 1 87 ? -4.301 -6.055 -5.223 1 92.19 87 ASN A CA 1
ATOM 678 C C . ASN A 1 87 ? -4.699 -7.34 -4.504 1 92.19 87 ASN A C 1
ATOM 680 O O . ASN A 1 87 ? -3.971 -7.82 -3.637 1 92.19 87 ASN A O 1
ATOM 684 N N . ARG A 1 88 ? -5.863 -7.832 -4.812 1 89.62 88 ARG A N 1
ATOM 685 C CA . ARG A 1 88 ? -6.383 -9.094 -4.285 1 89.62 88 ARG A CA 1
ATOM 686 C C . ARG A 1 88 ? -6.969 -9.953 -5.398 1 89.62 88 ARG A C 1
ATOM 688 O O . ARG A 1 88 ? -7.699 -9.445 -6.258 1 89.62 88 ARG A O 1
ATOM 695 N N . MET A 1 89 ? -6.68 -11.211 -5.289 1 89.94 89 MET A N 1
ATOM 696 C CA . MET A 1 89 ? -7.254 -12.141 -6.258 1 89.94 89 MET A CA 1
ATOM 697 C C . MET A 1 89 ? -8.625 -12.625 -5.801 1 89.94 89 MET A C 1
ATOM 699 O O . MET A 1 89 ? -8.938 -12.578 -4.609 1 89.94 89 MET A O 1
ATOM 703 N N . MET A 1 90 ? -9.352 -13.016 -6.758 1 89 90 MET A N 1
ATOM 704 C CA . MET A 1 90 ? -10.688 -13.531 -6.5 1 89 90 MET A CA 1
ATOM 705 C C . MET A 1 90 ? -10.766 -15.023 -6.805 1 89 90 MET A C 1
ATOM 707 O O . MET A 1 90 ? -10.188 -15.492 -7.781 1 89 90 MET A O 1
ATOM 711 N N . ASP A 1 91 ? -11.547 -15.742 -6.023 1 82.69 91 ASP A N 1
ATOM 712 C CA . ASP A 1 91 ? -11.656 -17.203 -6.133 1 82.69 91 ASP A CA 1
ATOM 713 C C . ASP A 1 91 ? -12.258 -17.609 -7.473 1 82.69 91 ASP A C 1
ATOM 715 O O . ASP A 1 91 ? -11.828 -18.594 -8.078 1 82.69 91 ASP A O 1
ATOM 719 N N . ASN A 1 92 ? -13.188 -16.844 -7.941 1 83.69 92 ASN A N 1
ATOM 720 C CA . ASN A 1 92 ? -14.023 -17.25 -9.062 1 83.69 92 ASN A CA 1
ATOM 721 C C . ASN A 1 92 ? -13.5 -16.719 -10.391 1 83.69 92 ASN A C 1
ATOM 723 O O . ASN A 1 92 ? -14.18 -16.797 -11.414 1 83.69 92 ASN A O 1
ATOM 727 N N . LYS A 1 93 ? -12.328 -16.172 -10.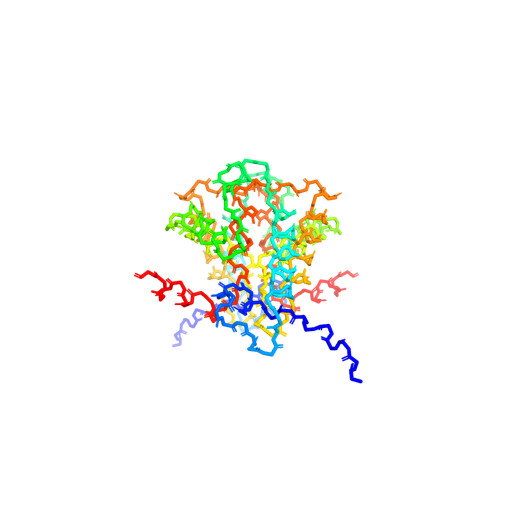344 1 87.69 93 LYS A N 1
ATOM 728 C CA . LYS A 1 93 ? -11.711 -15.672 -11.57 1 87.69 93 LYS A CA 1
ATOM 729 C C . LYS A 1 93 ? -10.523 -16.531 -11.977 1 87.69 93 LYS A C 1
ATOM 731 O O . LYS A 1 93 ? -9.961 -17.25 -11.156 1 87.69 93 LYS A O 1
ATOM 736 N N . SER A 1 94 ? -10.266 -16.469 -13.25 1 88.06 94 SER A N 1
ATOM 737 C CA . SER A 1 94 ? -9.141 -17.234 -13.797 1 88.06 94 SER A CA 1
ATOM 738 C C . SER A 1 94 ? -7.824 -16.797 -13.164 1 88.06 94 SER A C 1
ATOM 740 O O . SER A 1 94 ? -7.527 -15.609 -13.078 1 88.06 94 SER A O 1
ATOM 742 N N . ILE A 1 95 ? -7.074 -17.75 -12.734 1 87.88 95 ILE A N 1
ATOM 743 C CA . ILE A 1 95 ? -5.781 -17.453 -12.125 1 87.88 95 ILE A CA 1
ATOM 744 C C . ILE A 1 95 ? -4.871 -16.797 -13.164 1 87.88 95 ILE A C 1
ATOM 746 O O . ILE A 1 95 ? -4.078 -15.906 -12.836 1 87.88 95 ILE A O 1
ATOM 750 N N . MET A 1 96 ? -5.012 -17.188 -14.391 1 88.12 96 MET A N 1
ATOM 751 C CA . MET A 1 96 ? -4.188 -16.625 -15.461 1 88.12 96 MET A CA 1
ATOM 752 C C . MET A 1 96 ? -4.457 -15.133 -15.625 1 88.12 96 MET A C 1
ATOM 754 O O . MET A 1 96 ? -3.521 -14.336 -15.727 1 88.12 96 MET A O 1
ATOM 758 N N . GLU A 1 97 ? -5.68 -14.828 -15.633 1 91.56 97 GLU A N 1
ATOM 759 C CA . GLU A 1 97 ? -6.059 -13.422 -15.766 1 91.56 97 GLU A CA 1
ATOM 760 C C . GLU A 1 97 ? -5.555 -12.602 -14.586 1 91.56 97 GLU A C 1
ATOM 762 O O . GLU A 1 97 ? -5.062 -11.484 -14.766 1 91.56 97 GLU A O 1
ATOM 767 N N . GLN A 1 98 ? -5.719 -13.195 -13.492 1 93.62 98 GLN A N 1
ATOM 768 C CA . GLN A 1 98 ? -5.352 -12.461 -12.289 1 93.62 98 GLN A CA 1
ATOM 769 C C . GLN A 1 98 ? -3.836 -12.32 -12.164 1 93.62 98 GLN A C 1
ATOM 771 O O . GLN A 1 98 ? -3.338 -11.281 -11.727 1 93.62 98 GLN A O 1
ATOM 776 N N . LEU A 1 99 ? -3.014 -13.305 -12.617 1 94.38 99 LEU A N 1
ATOM 777 C CA . LEU A 1 99 ? -1.559 -13.203 -12.656 1 94.38 99 LEU A CA 1
ATOM 778 C C . LEU A 1 99 ? -1.115 -12.188 -13.703 1 94.38 99 LEU A C 1
ATOM 780 O O . LEU A 1 99 ? -0.154 -11.445 -13.484 1 94.38 99 LEU A O 1
ATOM 784 N N . SER A 1 100 ? -1.845 -12.148 -14.781 1 94.31 100 SER A N 1
ATOM 785 C CA . SER A 1 100 ? -1.558 -11.164 -15.812 1 94.31 100 SER A CA 1
ATOM 786 C C . SER A 1 100 ? -1.811 -9.742 -15.305 1 94.31 100 SER A C 1
ATOM 788 O O . SER A 1 100 ? -1.029 -8.836 -15.586 1 94.31 100 SER A O 1
ATOM 790 N N . GLU A 1 101 ? -2.84 -9.57 -14.57 1 95 101 GLU A N 1
ATOM 791 C CA . GLU A 1 101 ? -3.148 -8.273 -13.984 1 95 101 GLU A CA 1
ATOM 792 C C . GLU A 1 101 ? -2.07 -7.848 -12.992 1 95 101 GLU A C 1
ATOM 794 O O . GLU A 1 101 ? -1.665 -6.684 -12.969 1 95 101 GLU A O 1
ATOM 799 N N . PHE A 1 102 ? -1.661 -8.773 -12.211 1 96.44 102 PHE A N 1
ATOM 800 C CA . PHE A 1 102 ? -0.573 -8.5 -11.281 1 96.44 102 PHE A CA 1
ATOM 801 C C . PHE A 1 102 ? 0.666 -8.016 -12.016 1 96.44 102 PHE A C 1
ATOM 803 O O . PHE A 1 102 ? 1.243 -6.984 -11.656 1 96.44 102 PHE A O 1
ATOM 810 N N . ASN A 1 103 ? 1.005 -8.695 -13.047 1 95.5 103 ASN A N 1
ATOM 811 C CA . ASN A 1 103 ? 2.189 -8.328 -13.812 1 95.5 103 ASN A CA 1
ATOM 812 C C . ASN A 1 103 ? 2.031 -6.965 -14.477 1 95.5 103 ASN A C 1
ATOM 814 O O . ASN A 1 103 ? 3.006 -6.223 -14.617 1 95.5 103 ASN A O 1
ATOM 818 N N . LYS A 1 104 ? 0.855 -6.723 -14.852 1 96.62 104 LYS A N 1
ATOM 819 C CA . LYS A 1 104 ? 0.594 -5.41 -15.438 1 96.62 104 LYS A CA 1
ATOM 820 C C . LYS A 1 104 ? 0.886 -4.293 -14.438 1 96.62 104 LYS A C 1
ATOM 822 O O . LYS A 1 104 ? 1.482 -3.277 -14.797 1 96.62 104 LYS A O 1
ATOM 827 N N . ILE A 1 105 ? 0.458 -4.461 -13.234 1 96.88 105 ILE A N 1
ATOM 828 C CA . ILE A 1 105 ? 0.721 -3.475 -12.195 1 96.88 105 ILE A CA 1
ATOM 829 C C . ILE A 1 105 ? 2.229 -3.307 -12.008 1 96.88 105 ILE A C 1
ATOM 831 O O . ILE A 1 105 ? 2.73 -2.182 -11.938 1 96.88 105 ILE A O 1
ATOM 835 N N . ILE A 1 106 ? 2.977 -4.41 -11.992 1 97.06 106 ILE A N 1
ATOM 836 C CA . ILE A 1 106 ? 4.426 -4.398 -11.82 1 97.06 106 ILE A CA 1
ATOM 837 C C . ILE A 1 106 ? 5.078 -3.67 -12.992 1 97.06 106 ILE A C 1
ATOM 839 O O . ILE A 1 106 ? 5.973 -2.844 -12.797 1 97.06 106 ILE A O 1
ATOM 843 N N . ASP A 1 107 ? 4.582 -4.012 -14.172 1 96.44 107 ASP A N 1
ATOM 844 C CA . ASP A 1 107 ? 5.117 -3.375 -15.367 1 96.44 107 ASP A CA 1
ATOM 845 C C . ASP A 1 107 ? 4.855 -1.87 -15.352 1 96.44 107 ASP A C 1
ATOM 847 O O . ASP A 1 107 ? 5.73 -1.08 -15.719 1 96.44 107 ASP A O 1
ATOM 851 N N . ASP A 1 108 ? 3.66 -1.462 -14.992 1 96.69 108 ASP A N 1
ATOM 852 C CA . ASP A 1 108 ? 3.303 -0.048 -14.922 1 96.69 108 ASP A CA 1
ATOM 853 C C . ASP A 1 108 ? 4.211 0.697 -13.945 1 96.69 108 ASP A C 1
ATOM 855 O O . ASP A 1 108 ? 4.652 1.812 -14.227 1 96.69 108 ASP A O 1
ATOM 859 N N . LEU A 1 109 ? 4.496 0.089 -12.828 1 96.44 109 LEU A N 1
ATOM 860 C CA . LEU A 1 109 ? 5.41 0.668 -11.852 1 96.44 109 LEU A CA 1
ATOM 861 C C . LEU A 1 109 ? 6.82 0.774 -12.422 1 96.44 109 LEU A C 1
ATOM 863 O O . LEU A 1 109 ? 7.492 1.794 -12.242 1 96.44 109 LEU A O 1
ATOM 867 N N . GLY A 1 110 ? 7.227 -0.304 -13.102 1 95.81 110 GLY A N 1
ATOM 868 C CA . GLY A 1 110 ? 8.531 -0.293 -13.75 1 95.81 110 GLY A CA 1
ATOM 869 C C . GLY A 1 110 ? 8.672 0.808 -14.781 1 95.81 110 GLY A C 1
ATOM 870 O O . GLY A 1 110 ? 9.742 1.405 -14.922 1 95.81 110 GLY A O 1
ATOM 871 N N . ASN A 1 111 ? 7.625 1.134 -15.469 1 95.75 111 ASN A N 1
ATOM 872 C CA . ASN A 1 111 ? 7.617 2.143 -16.516 1 95.75 111 ASN A CA 1
ATOM 873 C C . ASN A 1 111 ? 7.855 3.541 -15.961 1 95.75 111 ASN A C 1
ATOM 875 O O . ASN A 1 111 ? 8.242 4.449 -16.688 1 95.75 111 ASN A O 1
ATOM 879 N N . ILE A 1 112 ? 7.605 3.777 -14.664 1 93.69 112 ILE A N 1
ATOM 880 C CA . ILE A 1 112 ? 7.867 5.066 -14.039 1 93.69 112 ILE A CA 1
ATOM 881 C C . ILE A 1 112 ? 9.055 4.945 -13.086 1 93.69 112 ILE A C 1
ATOM 883 O O . ILE A 1 112 ? 9.133 5.664 -12.086 1 93.69 112 ILE A O 1
ATOM 887 N N . ASP A 1 113 ? 9.812 3.924 -13.242 1 93.62 113 ASP A N 1
ATOM 888 C CA . ASP A 1 113 ? 11.102 3.691 -12.617 1 93.62 113 ASP A CA 1
ATOM 889 C C . ASP A 1 113 ? 10.938 3.279 -11.156 1 93.62 113 ASP A C 1
ATOM 891 O O . ASP A 1 113 ? 11.758 3.639 -10.305 1 93.62 113 ASP A O 1
ATOM 895 N N . VAL A 1 114 ? 9.836 2.711 -10.82 1 92.81 114 VAL A N 1
ATOM 896 C CA . VAL A 1 114 ? 9.648 2.051 -9.539 1 92.81 114 VAL A CA 1
ATOM 897 C C . VAL A 1 114 ? 9.852 0.545 -9.695 1 92.81 114 VAL A C 1
ATOM 899 O O . VAL A 1 114 ? 8.977 -0.155 -10.211 1 92.81 114 VAL A O 1
ATOM 902 N N . ASN A 1 115 ? 10.992 0.11 -9.234 1 93.56 115 ASN A N 1
ATOM 903 C CA . ASN A 1 115 ? 11.344 -1.302 -9.367 1 93.56 115 ASN A CA 1
ATOM 904 C C . ASN A 1 115 ? 11.32 -2.008 -8.008 1 93.56 115 ASN A C 1
ATOM 906 O O . ASN A 1 115 ? 11.953 -1.548 -7.059 1 93.56 115 ASN A O 1
ATOM 910 N N . LEU A 1 116 ? 10.594 -3.055 -7.961 1 92.81 116 LEU A N 1
ATOM 911 C CA . LEU A 1 116 ? 10.508 -3.84 -6.734 1 92.81 116 LEU A CA 1
ATOM 912 C C . LEU A 1 116 ? 11.609 -4.891 -6.68 1 92.81 116 LEU A C 1
ATOM 914 O O . LEU A 1 116 ? 11.961 -5.48 -7.703 1 92.81 116 LEU A O 1
ATOM 918 N N . GLU A 1 117 ? 12.078 -5.094 -5.496 1 91.31 117 GLU A N 1
ATOM 919 C CA . GLU A 1 117 ? 12.961 -6.242 -5.312 1 91.31 117 GLU A CA 1
ATOM 920 C C . GLU A 1 117 ? 12.211 -7.555 -5.52 1 91.31 117 GLU A C 1
ATOM 922 O O . GLU A 1 117 ? 11 -7.629 -5.285 1 91.31 117 GLU A O 1
ATOM 927 N N . ASP A 1 118 ? 12.922 -8.625 -5.902 1 93.25 118 ASP A N 1
ATOM 928 C CA . ASP A 1 118 ? 12.32 -9.914 -6.211 1 93.25 118 ASP A CA 1
ATOM 929 C C . ASP A 1 118 ? 11.523 -10.453 -5.02 1 93.25 118 ASP A C 1
ATOM 931 O O . ASP A 1 118 ? 10.414 -10.953 -5.184 1 93.25 118 ASP A O 1
ATOM 935 N N . GLU A 1 119 ? 12.078 -10.281 -3.871 1 90.19 119 GLU A N 1
ATOM 936 C CA . GLU A 1 119 ? 11.43 -10.789 -2.664 1 90.19 119 GLU A CA 1
ATOM 937 C C . GLU A 1 119 ? 10.133 -10.039 -2.379 1 90.19 119 GLU A C 1
ATOM 939 O O . GLU A 1 119 ? 9.109 -10.648 -2.072 1 90.19 119 GLU A O 1
ATOM 944 N N . ASP A 1 120 ? 10.211 -8.711 -2.527 1 90.69 120 ASP A N 1
ATOM 945 C CA . ASP A 1 120 ? 9.023 -7.895 -2.287 1 90.69 120 ASP A CA 1
ATOM 946 C C . ASP A 1 120 ? 7.922 -8.219 -3.295 1 90.69 120 ASP A C 1
ATOM 948 O O . ASP A 1 120 ? 6.754 -8.359 -2.924 1 90.69 120 ASP A O 1
ATOM 952 N N . LYS A 1 121 ? 8.312 -8.297 -4.562 1 94.69 121 LYS A N 1
ATOM 953 C CA . LYS A 1 121 ? 7.352 -8.656 -5.605 1 94.69 121 LYS A CA 1
ATOM 954 C C . LYS A 1 121 ? 6.676 -9.992 -5.293 1 94.69 121 LYS A C 1
ATOM 956 O O . LYS A 1 121 ? 5.453 -10.109 -5.387 1 94.69 121 LYS A O 1
ATOM 961 N N . THR A 1 122 ? 7.48 -10.938 -4.891 1 95.25 122 THR A N 1
ATOM 962 C CA . THR A 1 122 ? 6.98 -12.266 -4.57 1 95.25 122 THR A CA 1
ATOM 963 C C . THR A 1 122 ? 6.012 -12.211 -3.389 1 95.25 122 THR A C 1
ATOM 965 O O . THR A 1 122 ? 4.957 -12.844 -3.412 1 95.25 122 THR A O 1
ATOM 968 N N . LEU A 1 123 ? 6.352 -11.469 -2.449 1 92.56 123 LEU A N 1
ATOM 969 C CA . LEU A 1 123 ? 5.504 -11.328 -1.271 1 92.56 123 LEU A CA 1
ATOM 970 C C . LEU A 1 123 ? 4.16 -10.711 -1.64 1 92.56 123 LEU A C 1
ATOM 972 O O . LEU A 1 123 ? 3.113 -11.172 -1.175 1 92.56 123 LEU A O 1
ATOM 976 N N . HIS A 1 124 ? 4.164 -9.648 -2.49 1 94.5 124 HIS A N 1
ATOM 977 C CA . HIS A 1 124 ? 2.922 -9.047 -2.959 1 94.5 124 HIS A CA 1
ATOM 978 C C . HIS A 1 124 ? 2.053 -10.07 -3.686 1 94.5 124 HIS A C 1
ATOM 980 O O . HIS A 1 124 ? 0.836 -10.102 -3.49 1 94.5 124 HIS A O 1
ATOM 986 N N . LEU A 1 125 ? 2.717 -10.844 -4.48 1 94.56 125 LEU A N 1
ATOM 987 C CA . LEU A 1 125 ? 2.016 -11.875 -5.23 1 94.56 125 LEU A CA 1
ATOM 988 C C . LEU A 1 125 ? 1.337 -12.867 -4.293 1 94.56 125 LEU A C 1
ATOM 990 O O . LEU A 1 125 ? 0.152 -13.172 -4.453 1 94.56 125 LEU A O 1
ATOM 994 N N . LEU A 1 126 ? 2.02 -13.312 -3.301 1 91.44 126 LEU A N 1
ATOM 995 C CA . LEU A 1 126 ? 1.521 -14.305 -2.354 1 91.44 126 LEU A CA 1
ATOM 996 C C . LEU A 1 126 ? 0.404 -13.719 -1.495 1 91.44 126 LEU A C 1
ATOM 998 O O . LEU A 1 126 ? -0.583 -14.398 -1.206 1 91.44 126 LEU A O 1
ATOM 1002 N N . CYS A 1 127 ? 0.564 -12.492 -1.172 1 89.31 127 CYS A N 1
ATOM 1003 C CA . CYS A 1 127 ? -0.418 -11.828 -0.32 1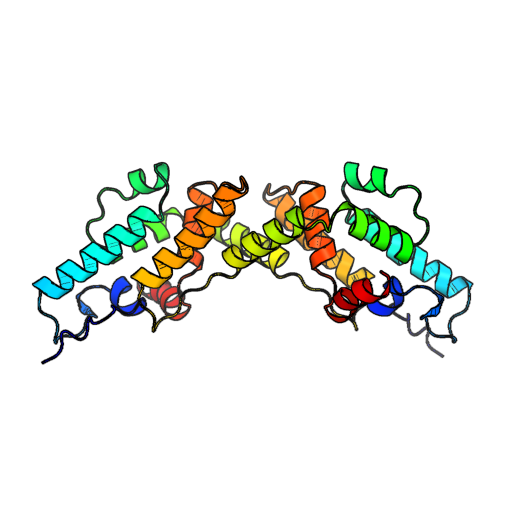 89.31 127 CYS A CA 1
ATOM 1004 C C . CYS A 1 127 ? -1.675 -11.477 -1.107 1 89.31 127 CYS A C 1
ATOM 1006 O O . CYS A 1 127 ? -2.709 -11.156 -0.521 1 89.31 127 CYS A O 1
ATOM 1008 N N . ALA A 1 128 ? -1.607 -11.523 -2.398 1 89.19 128 ALA A N 1
ATOM 1009 C CA . ALA A 1 128 ? -2.76 -11.219 -3.242 1 89.19 128 ALA A CA 1
ATOM 1010 C C . ALA A 1 128 ? -3.744 -12.383 -3.271 1 89.19 128 ALA A C 1
ATOM 1012 O O . ALA A 1 128 ? -4.891 -12.227 -3.701 1 89.19 128 ALA A O 1
ATOM 1013 N N . LEU A 1 129 ? -3.402 -13.508 -2.787 1 82.5 129 LEU A N 1
ATOM 1014 C CA . LEU A 1 129 ? -4.242 -14.703 -2.826 1 82.5 129 LEU A CA 1
ATOM 1015 C C . LEU A 1 129 ? -5.547 -14.469 -2.074 1 82.5 129 LEU A C 1
ATOM 1017 O O . LEU A 1 129 ? -5.562 -13.812 -1.029 1 82.5 129 LEU A O 1
ATOM 1021 N N . PRO A 1 130 ? -6.574 -15.195 -2.617 1 76.5 130 PRO A N 1
ATOM 1022 C CA . PRO A 1 130 ? -7.867 -15.055 -1.944 1 76.5 130 PRO A CA 1
ATOM 1023 C C . PRO A 1 130 ? -7.855 -15.602 -0.52 1 76.5 130 PRO A C 1
ATOM 1025 O O . PRO A 1 130 ? -7.055 -16.484 -0.203 1 76.5 130 PRO A O 1
ATOM 1028 N N . LYS A 1 131 ? -8.648 -15.031 0.303 1 69.06 131 LYS A N 1
ATOM 1029 C CA . LYS A 1 131 ? -8.742 -15.414 1.707 1 69.06 131 LYS A CA 1
ATOM 1030 C C . LYS A 1 131 ? -9.039 -16.906 1.845 1 69.06 131 LYS A C 1
ATOM 1032 O O . LYS A 1 131 ? -8.578 -17.547 2.787 1 69.06 131 LYS A O 1
ATOM 1037 N N . SER A 1 132 ? -9.852 -17.422 0.978 1 62.97 132 SER A N 1
ATOM 1038 C CA . SER A 1 132 ? -10.219 -18.828 1.012 1 62.97 132 SER A CA 1
ATOM 1039 C C . SER A 1 132 ? -8.984 -19.734 0.937 1 62.97 132 SER A C 1
ATOM 1041 O O . SER A 1 132 ? -8.992 -20.844 1.46 1 62.97 132 SER A O 1
ATOM 1043 N N . LEU A 1 133 ? -8.016 -19.219 0.299 1 62.12 133 LEU A N 1
ATOM 1044 C CA . LEU A 1 133 ? -6.801 -20 0.135 1 62.12 133 LEU A CA 1
ATOM 1045 C C . LEU A 1 133 ? -5.789 -19.672 1.226 1 62.12 133 LEU A C 1
ATOM 1047 O O . LEU A 1 133 ? -4.887 -20.469 1.505 1 62.12 133 LEU A O 1
ATOM 1051 N N . GLU A 1 134 ? -5.93 -18.484 1.767 1 61.06 134 GLU A N 1
ATOM 1052 C CA . GLU A 1 134 ? -5.051 -18.156 2.883 1 61.06 134 GLU A CA 1
ATOM 1053 C C . GLU A 1 134 ? -5.191 -19.156 4.02 1 61.06 134 GLU A C 1
ATOM 1055 O O . GLU A 1 134 ? -4.195 -19.547 4.633 1 61.06 134 GLU A O 1
ATOM 1060 N N . ASN A 1 135 ? -6.477 -19.516 4.258 1 52.19 135 ASN A N 1
ATOM 1061 C CA . ASN A 1 135 ? -6.773 -20.5 5.289 1 52.19 135 ASN A CA 1
ATOM 1062 C C . ASN A 1 135 ? -6.355 -21.906 4.852 1 52.19 135 ASN A C 1
ATOM 1064 O O . ASN A 1 135 ? -6.152 -22.781 5.691 1 52.19 135 ASN A O 1
ATOM 1068 N N . PHE A 1 136 ? -6.488 -22.109 3.674 1 46.28 136 PHE A N 1
ATOM 1069 C CA . PHE A 1 136 ? -6.125 -23.422 3.168 1 46.28 136 PHE A CA 1
ATOM 1070 C C . PHE A 1 136 ? -4.684 -23.766 3.52 1 46.28 136 PHE A C 1
ATOM 1072 O O . PHE A 1 136 ? -4.355 -24.922 3.771 1 46.28 136 PHE A O 1
ATOM 1079 N N . LYS A 1 137 ? -3.877 -22.812 3.461 1 49.84 137 LYS A N 1
ATOM 1080 C CA . LYS A 1 137 ? -2.506 -23 3.92 1 49.84 137 LYS A CA 1
ATOM 1081 C C . LYS A 1 137 ? -2.477 -23.609 5.32 1 49.84 137 LYS A C 1
ATOM 1083 O O . LYS A 1 137 ? -1.611 -24.438 5.625 1 49.84 137 LYS A O 1
ATOM 1088 N N . ASP A 1 138 ? -3.336 -23 6.062 1 47.22 138 ASP A N 1
ATOM 1089 C CA . ASP A 1 138 ? -3.385 -23.594 7.395 1 47.22 138 ASP A CA 1
ATOM 1090 C C . ASP A 1 138 ? -3.705 -25.094 7.32 1 47.22 138 ASP A C 1
ATOM 1092 O O . ASP A 1 138 ? -3.264 -25.859 8.172 1 47.22 138 ASP A O 1
ATOM 1096 N N . ALA A 1 139 ? -4.395 -25.406 6.289 1 42.62 139 ALA A N 1
ATOM 1097 C CA . ALA A 1 139 ? -4.789 -26.812 6.188 1 42.62 139 ALA A CA 1
ATOM 1098 C C . ALA A 1 139 ? -3.682 -27.656 5.559 1 42.62 139 ALA A C 1
ATOM 1100 O O . ALA A 1 139 ? -3.67 -28.875 5.695 1 42.62 139 ALA A O 1
ATOM 1101 N N . LEU A 1 140 ? -2.979 -27.188 4.777 1 38.59 140 LEU A N 1
ATOM 1102 C CA . LEU A 1 140 ? -1.9 -27.984 4.195 1 38.59 140 LEU A CA 1
ATOM 1103 C C . LEU A 1 140 ? -0.785 -28.203 5.211 1 38.59 140 LEU A C 1
ATOM 1105 O O . LEU A 1 140 ? 0.051 -29.094 5.031 1 38.59 140 LEU A O 1
ATOM 1109 N N . LEU A 1 141 ? -0.668 -27.203 6.211 1 36.81 141 LEU A N 1
ATOM 1110 C CA . LEU A 1 141 ? 0.225 -27.562 7.305 1 36.81 141 LEU A CA 1
ATOM 1111 C C . LEU A 1 141 ? -0.456 -28.531 8.266 1 36.81 141 LEU A C 1
ATOM 1113 O O . LEU A 1 141 ? 0.188 -29.438 8.805 1 36.81 141 LEU A O 1
ATOM 1117 N N . MET B 1 1 ? -21.562 -28.188 -28.484 1 28.02 1 MET B N 1
ATOM 1118 C CA . MET B 1 1 ? -20.984 -28.531 -27.188 1 28.02 1 MET B CA 1
ATOM 1119 C C . MET B 1 1 ? -19.75 -27.688 -26.891 1 28.02 1 MET B C 1
ATOM 1121 O O . MET B 1 1 ? -18.672 -27.938 -27.438 1 28.02 1 MET B O 1
ATOM 1125 N N . ARG B 1 2 ? -19.781 -26.406 -27.016 1 34.69 2 ARG B N 1
ATOM 1126 C CA . ARG B 1 2 ? -18.828 -25.312 -27.156 1 34.69 2 ARG B CA 1
ATOM 1127 C C . ARG B 1 2 ? -17.797 -25.359 -26.031 1 34.69 2 ARG B C 1
ATOM 1129 O O . ARG B 1 2 ? -18.125 -25.672 -24.891 1 34.69 2 ARG B O 1
ATOM 1136 N N . ALA B 1 3 ? -16.531 -25.719 -26.281 1 36.53 3 ALA B N 1
ATOM 1137 C CA . ALA B 1 3 ? -15.312 -25.734 -25.484 1 36.53 3 ALA B CA 1
ATOM 1138 C C . ALA B 1 3 ? -15.344 -24.656 -24.422 1 36.53 3 ALA B C 1
ATOM 1140 O O . ALA B 1 3 ? -15.195 -23.469 -24.719 1 36.53 3 ALA B O 1
ATOM 1141 N N . ILE B 1 4 ? -16.359 -24.578 -23.562 1 39.38 4 ILE B N 1
ATOM 1142 C CA . ILE B 1 4 ? -16.375 -23.734 -22.375 1 39.38 4 ILE B CA 1
ATOM 1143 C C . ILE B 1 4 ? -14.961 -23.609 -21.812 1 39.38 4 ILE B C 1
ATOM 1145 O O . ILE B 1 4 ? -14.383 -24.594 -21.344 1 39.38 4 ILE B O 1
ATOM 1149 N N . LEU B 1 5 ? -14.062 -22.984 -22.547 1 43.91 5 LEU B N 1
ATOM 1150 C CA . LEU B 1 5 ? -12.727 -22.672 -22.062 1 43.91 5 LEU B CA 1
ATOM 1151 C C . LEU B 1 5 ? -12.734 -22.516 -20.531 1 43.91 5 LEU B C 1
ATOM 1153 O O . LEU B 1 5 ? -13.32 -21.562 -20 1 43.91 5 LEU B O 1
ATOM 1157 N N . ILE B 1 6 ? -12.914 -23.656 -19.859 1 48 6 ILE B N 1
ATOM 1158 C CA . ILE B 1 6 ? -12.883 -23.781 -18.406 1 48 6 ILE B CA 1
ATOM 1159 C C . ILE B 1 6 ? -11.742 -22.938 -17.844 1 48 6 ILE B C 1
ATOM 1161 O O . ILE B 1 6 ? -10.57 -23.219 -18.109 1 48 6 ILE B O 1
ATOM 1165 N N . LYS B 1 7 ? -11.93 -21.609 -17.797 1 59 7 LYS B N 1
ATOM 1166 C CA . LYS B 1 7 ? -11 -20.781 -17.031 1 59 7 LYS B CA 1
ATOM 1167 C C . LYS B 1 7 ? -10.805 -21.344 -15.617 1 59 7 LYS B C 1
ATOM 1169 O O . LYS B 1 7 ? -11.773 -21.5 -14.875 1 59 7 LYS B O 1
ATOM 1174 N N . GLN B 1 8 ? -9.688 -22.062 -15.516 1 64.81 8 GLN B N 1
ATOM 1175 C CA . GLN B 1 8 ? -9.375 -22.625 -14.203 1 64.81 8 GLN B CA 1
ATOM 1176 C C . GLN B 1 8 ? -9.461 -21.578 -13.109 1 64.81 8 GLN B C 1
ATOM 1178 O O . GLN B 1 8 ? -8.742 -20.578 -13.148 1 64.81 8 GLN B O 1
ATOM 1183 N N . LYS B 1 9 ? -10.453 -21.812 -12.281 1 75.94 9 LYS B N 1
ATOM 1184 C CA . LYS B 1 9 ? -10.617 -20.922 -11.133 1 75.94 9 LYS B CA 1
ATOM 1185 C C . LYS B 1 9 ? -9.367 -20.922 -10.266 1 75.94 9 LYS B C 1
ATOM 1187 O O . LYS B 1 9 ? -8.648 -21.922 -10.188 1 75.94 9 LYS B O 1
ATOM 1192 N N . CYS B 1 10 ? -8.969 -19.797 -9.789 1 74.62 10 CYS B N 1
ATOM 1193 C CA . CYS B 1 10 ? -7.781 -19.609 -8.969 1 74.62 10 CYS B CA 1
ATOM 1194 C C . CYS B 1 10 ? -7.688 -20.672 -7.891 1 74.62 10 CYS B C 1
ATOM 1196 O O . CYS B 1 10 ? -6.648 -21.328 -7.738 1 74.62 10 CYS B O 1
ATOM 1198 N N . VAL B 1 11 ? -8.75 -20.969 -7.281 1 70.06 11 VAL B N 1
ATOM 1199 C CA . VAL B 1 11 ? -8.758 -21.906 -6.168 1 70.06 11 VAL B CA 1
ATOM 1200 C C . VAL B 1 11 ? -8.516 -23.328 -6.688 1 70.06 11 VAL B C 1
ATOM 1202 O O . VAL B 1 11 ? -7.758 -24.094 -6.094 1 70.06 11 VAL B O 1
ATOM 1205 N N . GLU B 1 12 ? -9.141 -23.641 -7.773 1 74.5 12 GLU B N 1
ATOM 1206 C CA . GLU B 1 12 ? -8.992 -24.984 -8.336 1 74.5 12 GLU B CA 1
ATOM 1207 C C . GLU B 1 12 ? -7.566 -25.234 -8.82 1 74.5 12 GLU B C 1
ATOM 1209 O O . GLU B 1 12 ? -7.035 -26.328 -8.672 1 74.5 12 GLU B O 1
ATOM 1214 N N . ALA B 1 13 ? -7.043 -24.172 -9.328 1 77.12 13 ALA B N 1
ATOM 1215 C CA . ALA B 1 13 ? -5.676 -24.281 -9.828 1 77.12 13 ALA B CA 1
ATOM 1216 C C . ALA B 1 13 ? -4.688 -24.516 -8.695 1 77.12 13 ALA B C 1
ATOM 1218 O O . ALA B 1 13 ? -3.758 -25.312 -8.828 1 77.12 13 ALA B O 1
ATOM 1219 N N . LEU B 1 14 ? -4.898 -23.938 -7.586 1 81.5 14 LEU B N 1
ATOM 1220 C CA . LEU B 1 14 ? -3.928 -23.969 -6.5 1 81.5 14 LEU B CA 1
ATOM 1221 C C . LEU B 1 14 ? -4.188 -25.141 -5.559 1 81.5 14 LEU B C 1
ATOM 1223 O O . LEU B 1 14 ? -3.32 -25.5 -4.758 1 81.5 14 LEU B O 1
ATOM 1227 N N . LYS B 1 15 ? -5.332 -25.703 -5.703 1 77.94 15 LYS B N 1
ATOM 1228 C CA . LYS B 1 15 ? -5.633 -26.891 -4.898 1 77.94 15 LYS B CA 1
ATOM 1229 C C . LYS B 1 15 ? -5.141 -28.156 -5.582 1 77.94 15 LYS B C 1
ATOM 1231 O O . LYS B 1 15 ? -4.984 -29.188 -4.938 1 77.94 15 LYS B O 1
ATOM 1236 N N . GLY B 1 16 ? -4.848 -28.016 -6.805 1 77.44 16 GLY B N 1
ATOM 1237 C CA . GLY B 1 16 ? -4.254 -29.156 -7.484 1 77.44 16 GLY B CA 1
ATOM 1238 C C . GLY B 1 16 ? -5.242 -29.922 -8.359 1 77.44 16 GLY B C 1
ATOM 1239 O O . GLY B 1 16 ? -6.438 -29.609 -8.352 1 77.44 16 GLY B O 1
ATOM 1240 N N . GLU B 1 17 ? -4.734 -30.859 -9.102 1 74.56 17 GLU B N 1
ATOM 1241 C CA . GLU B 1 17 ? -5.465 -31.625 -10.117 1 74.56 17 GLU B CA 1
ATOM 1242 C C . GLU B 1 17 ? -6.613 -32.406 -9.5 1 74.56 17 GLU B C 1
ATOM 1244 O O . GLU B 1 17 ? -7.656 -32.594 -10.125 1 74.56 17 GLU B O 1
ATOM 1249 N N . ALA B 1 18 ? -6.395 -32.812 -8.242 1 73.88 18 ALA B N 1
ATOM 1250 C CA . ALA B 1 18 ? -7.398 -33.625 -7.57 1 73.88 18 ALA B CA 1
ATOM 1251 C C . ALA B 1 18 ? -8.68 -32.844 -7.324 1 73.88 18 ALA B C 1
ATOM 1253 O O . ALA B 1 18 ? -9.758 -33.438 -7.16 1 73.88 18 ALA B O 1
ATOM 1254 N N . HIS B 1 19 ? -8.609 -31.578 -7.379 1 75.69 19 HIS B N 1
ATOM 1255 C CA . HIS B 1 19 ? -9.766 -30.734 -7.066 1 75.69 19 HIS B CA 1
ATOM 1256 C C . HIS B 1 19 ? -10.344 -30.109 -8.328 1 75.69 19 HIS B C 1
ATOM 1258 O O . HIS B 1 19 ? -11.297 -29.328 -8.258 1 75.69 19 HIS B O 1
ATOM 1264 N N . MET B 1 20 ? -9.797 -30.484 -9.453 1 77.19 20 MET B N 1
ATOM 1265 C CA . MET B 1 20 ? -10.336 -30.031 -10.734 1 77.19 20 MET B CA 1
ATOM 1266 C C . MET B 1 20 ? -11.547 -30.859 -11.148 1 77.19 20 MET B C 1
ATOM 1268 O O . MET B 1 20 ? -11.688 -32.031 -10.727 1 77.19 20 MET B O 1
ATOM 1272 N N . PRO B 1 21 ? -12.367 -30.203 -11.852 1 77.25 21 PRO B N 1
ATOM 1273 C CA . PRO B 1 21 ? -13.562 -30.938 -12.25 1 77.25 21 PRO B CA 1
ATOM 1274 C C . PRO B 1 21 ? -13.242 -32.312 -12.859 1 77.25 21 PRO B C 1
ATOM 1276 O O . PRO B 1 21 ? -12.289 -32.438 -13.641 1 77.25 21 PRO B O 1
ATOM 1279 N N . ALA B 1 22 ? -13.977 -33.281 -12.492 1 78.06 22 ALA B N 1
ATOM 1280 C CA . ALA B 1 22 ? -13.789 -34.656 -12.969 1 78.06 22 ALA B CA 1
ATOM 1281 C C . ALA B 1 22 ? -14.07 -34.75 -14.461 1 78.06 22 ALA B C 1
ATOM 1283 O O . ALA B 1 22 ? -13.633 -35.719 -15.125 1 78.06 22 ALA B O 1
ATOM 1284 N N . THR B 1 23 ? -14.766 -33.781 -14.961 1 83.06 23 THR B N 1
ATOM 1285 C CA . THR B 1 23 ? -15.156 -33.812 -16.375 1 83.06 23 THR B CA 1
ATOM 1286 C C . THR B 1 23 ? -13.961 -33.5 -17.266 1 83.06 23 THR B C 1
ATOM 1288 O O . THR B 1 23 ? -13.992 -33.75 -18.469 1 83.06 23 THR B O 1
ATOM 1291 N N . LEU B 1 24 ? -12.922 -33.031 -16.656 1 82.31 24 LEU B N 1
ATOM 1292 C CA . LEU B 1 24 ? -11.75 -32.688 -17.453 1 82.31 24 LEU B CA 1
ATOM 1293 C C . LEU B 1 24 ? -10.852 -33.875 -17.672 1 82.31 24 LEU B C 1
ATOM 1295 O O . LEU B 1 24 ? -10.688 -34.719 -16.781 1 82.31 24 LEU B O 1
ATOM 1299 N N . SER B 1 25 ? -10.375 -34.031 -18.859 1 86.62 25 SER B N 1
ATOM 1300 C CA . SER B 1 25 ? -9.43 -35.094 -19.172 1 86.62 25 SER B CA 1
ATOM 1301 C C . SER B 1 25 ? -8.062 -34.844 -18.547 1 86.62 25 SER B C 1
ATOM 1303 O O . SER B 1 25 ? -7.777 -33.719 -18.109 1 86.62 25 SER B O 1
ATOM 1305 N N . ALA B 1 26 ? -7.23 -35.875 -18.406 1 86.38 26 ALA B N 1
ATOM 1306 C CA . ALA B 1 26 ? -5.871 -35.719 -17.891 1 86.38 26 ALA B CA 1
ATOM 1307 C C . ALA B 1 26 ? -5.062 -34.719 -18.719 1 86.38 26 ALA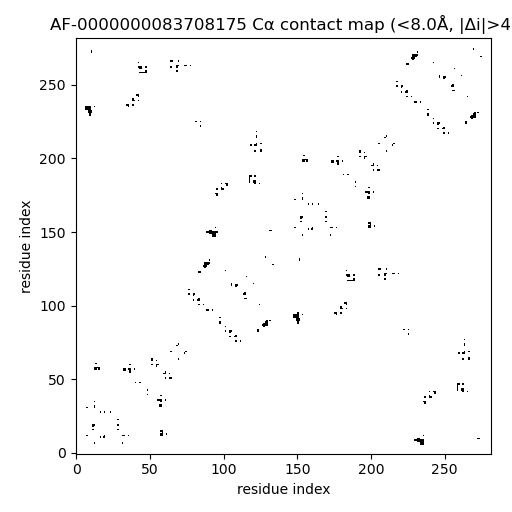 B C 1
ATOM 1309 O O . ALA B 1 26 ? -4.289 -33.938 -18.172 1 86.38 26 ALA B O 1
ATOM 1310 N N . ALA B 1 27 ? -5.309 -34.781 -20.016 1 89 27 ALA B N 1
ATOM 1311 C CA . ALA B 1 27 ? -4.598 -33.875 -20.906 1 89 27 ALA B CA 1
ATOM 1312 C C . ALA B 1 27 ? -5.02 -32.438 -20.672 1 89 27 ALA B C 1
ATOM 1314 O O . ALA B 1 27 ? -4.184 -31.516 -20.703 1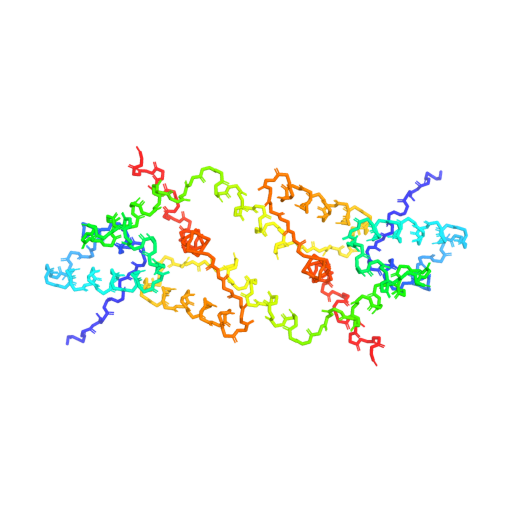 89 27 ALA B O 1
ATOM 1315 N N . GLU B 1 28 ? -6.273 -32.219 -20.406 1 86.38 28 GLU B N 1
ATOM 1316 C CA . GLU B 1 28 ? -6.785 -30.875 -20.141 1 86.38 28 GLU B CA 1
ATOM 1317 C C . GLU B 1 28 ? -6.254 -30.344 -18.812 1 86.38 28 GLU B C 1
ATOM 1319 O O . GLU B 1 28 ? -5.891 -29.172 -18.703 1 86.38 28 GLU B O 1
ATOM 1324 N N . LYS B 1 29 ? -6.16 -31.188 -17.875 1 86 29 LYS B N 1
ATOM 1325 C CA . LYS B 1 29 ? -5.648 -30.797 -16.562 1 86 29 LYS B CA 1
ATOM 1326 C C . LYS B 1 29 ? -4.176 -30.422 -16.641 1 86 29 LYS B C 1
ATOM 1328 O O . LYS B 1 29 ? -3.756 -29.422 -16.047 1 86 29 LYS B O 1
ATOM 1333 N N . THR B 1 30 ? -3.477 -31.203 -17.391 1 88.06 30 T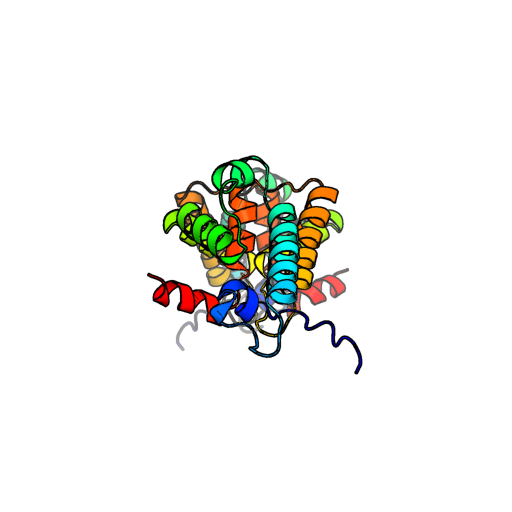HR B N 1
ATOM 1334 C CA . THR B 1 30 ? -2.055 -30.922 -17.562 1 88.06 30 THR B CA 1
ATOM 1335 C C . THR B 1 30 ? -1.853 -29.578 -18.281 1 88.06 30 THR B C 1
ATOM 1337 O O . THR B 1 30 ? -0.987 -28.797 -17.891 1 88.06 30 THR B O 1
ATOM 1340 N N . LYS B 1 31 ? -2.641 -29.359 -19.266 1 88.81 31 LYS B N 1
ATOM 1341 C CA . LYS B 1 31 ? -2.557 -28.094 -20.016 1 88.81 31 LYS B CA 1
ATOM 1342 C C . LYS B 1 31 ? -2.867 -26.906 -19.109 1 88.81 31 LYS B C 1
ATOM 1344 O O . LYS B 1 31 ? -2.191 -25.875 -19.188 1 88.81 31 LYS B O 1
ATOM 1349 N N . MET B 1 32 ? -3.84 -27.062 -18.344 1 86.12 32 MET B N 1
ATOM 1350 C CA . MET B 1 32 ? -4.219 -26 -17.422 1 86.12 32 MET B CA 1
ATOM 1351 C C . MET B 1 32 ? -3.105 -25.734 -16.422 1 86.12 32 MET B C 1
ATOM 1353 O O . MET B 1 32 ? -2.803 -24.562 -16.125 1 86.12 32 MET B O 1
ATOM 1357 N N . ASN B 1 33 ? -2.564 -26.734 -15.898 1 89 33 ASN B N 1
ATOM 1358 C CA . ASN B 1 33 ? -1.435 -26.594 -14.984 1 89 33 ASN B CA 1
ATOM 1359 C C . ASN B 1 33 ? -0.265 -25.875 -15.648 1 89 33 ASN B C 1
ATOM 1361 O O . ASN B 1 33 ? 0.298 -24.938 -15.07 1 89 33 ASN B O 1
ATOM 1365 N N . ASP B 1 34 ? 0.02 -26.312 -16.844 1 90.31 34 ASP B N 1
ATOM 1366 C CA . ASP B 1 34 ? 1.166 -25.734 -17.547 1 90.31 34 ASP B CA 1
ATOM 1367 C C . ASP B 1 34 ? 0.956 -24.25 -17.828 1 90.31 34 ASP B C 1
ATOM 1369 O O . ASP B 1 34 ? 1.889 -23.453 -17.703 1 90.31 34 ASP B O 1
ATOM 1373 N N . LYS B 1 35 ? -0.216 -23.906 -18.219 1 90.75 35 LYS B N 1
ATOM 1374 C CA . LYS B 1 35 ? -0.533 -22.5 -18.453 1 90.75 35 LYS B CA 1
ATOM 1375 C C . LYS B 1 35 ? -0.422 -21.672 -17.172 1 90.75 35 LYS B C 1
ATOM 1377 O O . LYS B 1 35 ? 0.155 -20.594 -17.188 1 90.75 35 LYS B O 1
ATOM 1382 N N . ALA B 1 36 ? -0.965 -22.203 -16.141 1 89.81 36 ALA B N 1
ATOM 1383 C CA . ALA B 1 36 ? -0.904 -21.516 -14.852 1 89.81 36 ALA B CA 1
ATOM 1384 C C . ALA B 1 36 ? 0.539 -21.375 -14.375 1 89.81 36 ALA B C 1
ATOM 1386 O O . ALA B 1 36 ? 0.929 -20.312 -13.867 1 89.81 36 ALA B O 1
ATOM 1387 N N . LEU B 1 37 ? 1.268 -22.438 -14.539 1 92.31 37 LEU B N 1
ATOM 1388 C CA . LEU B 1 37 ? 2.674 -22.438 -14.148 1 92.31 37 LEU B CA 1
ATOM 1389 C C . LEU B 1 37 ? 3.451 -21.375 -14.938 1 92.31 37 LEU B C 1
ATOM 1391 O O . LEU B 1 37 ? 4.234 -20.625 -14.359 1 92.31 37 LEU B O 1
ATOM 1395 N N . SER B 1 38 ? 3.225 -21.328 -16.25 1 92.94 38 SER B N 1
ATOM 1396 C CA . SER B 1 38 ? 3.889 -20.344 -17.094 1 92.94 38 SER B CA 1
ATOM 1397 C C . SER B 1 38 ? 3.553 -18.922 -16.672 1 92.94 38 SER B C 1
ATOM 1399 O O . SER B 1 38 ? 4.43 -18.062 -16.625 1 92.94 38 SER B O 1
ATOM 1401 N N . ALA B 1 39 ? 2.299 -18.688 -16.391 1 92.5 39 ALA B N 1
ATOM 1402 C CA . ALA B 1 39 ? 1.869 -17.375 -15.93 1 92.5 39 ALA B CA 1
ATOM 1403 C C . ALA B 1 39 ? 2.547 -17.016 -14.609 1 92.5 39 ALA B C 1
ATOM 1405 O O . ALA B 1 39 ? 2.973 -15.867 -14.422 1 92.5 39 ALA B O 1
ATOM 1406 N N . LEU B 1 40 ? 2.674 -17.922 -13.68 1 94.31 40 LEU B N 1
ATOM 1407 C CA . LEU B 1 40 ? 3.324 -17.703 -12.391 1 94.31 40 LEU B CA 1
ATOM 1408 C C . LEU B 1 40 ? 4.805 -17.391 -12.578 1 94.31 40 LEU B C 1
ATOM 1410 O O . LEU B 1 40 ? 5.328 -16.453 -11.961 1 94.31 40 LEU B O 1
ATOM 1414 N N . ILE B 1 41 ? 5.449 -18.078 -13.438 1 95.62 41 ILE B N 1
ATOM 1415 C CA . ILE B 1 41 ? 6.867 -17.891 -13.719 1 95.62 41 ILE B CA 1
ATOM 1416 C C . ILE B 1 41 ? 7.113 -16.469 -14.211 1 95.62 41 ILE B C 1
ATOM 1418 O O . ILE B 1 41 ? 8.094 -15.828 -13.828 1 95.62 41 ILE B O 1
ATOM 1422 N N . LEU B 1 42 ? 6.203 -15.945 -15 1 93.94 42 LEU B N 1
ATOM 1423 C CA . LEU B 1 42 ? 6.328 -14.594 -15.539 1 93.94 42 LEU B CA 1
ATOM 1424 C C . LEU B 1 42 ? 6.25 -13.555 -14.43 1 93.94 42 LEU B C 1
ATOM 1426 O O . LEU B 1 42 ? 6.707 -12.422 -14.602 1 93.94 42 LEU B O 1
ATOM 1430 N N . CYS B 1 43 ? 5.672 -13.906 -13.305 1 95.62 43 CYS B N 1
ATOM 1431 C CA . CYS B 1 43 ? 5.5 -12.977 -12.195 1 95.62 43 CYS B CA 1
ATOM 1432 C C . CYS B 1 43 ? 6.734 -12.961 -11.297 1 95.62 43 CYS B C 1
ATOM 1434 O O . CYS B 1 43 ? 6.867 -12.094 -10.43 1 95.62 43 CYS B O 1
ATOM 1436 N N . LEU B 1 44 ? 7.645 -13.914 -11.461 1 96.56 44 LEU B N 1
ATOM 1437 C CA . LEU B 1 44 ? 8.734 -14.094 -10.516 1 96.56 44 LEU B CA 1
ATOM 1438 C C . LEU B 1 44 ? 10.031 -13.508 -11.062 1 96.56 44 LEU B C 1
ATOM 1440 O O . LEU B 1 44 ? 10.305 -13.602 -12.266 1 96.56 44 LEU B O 1
ATOM 1444 N N . GLY B 1 45 ? 10.828 -12.859 -10.203 1 94.94 45 GLY B N 1
ATOM 1445 C CA . GLY B 1 45 ? 12.164 -12.422 -10.562 1 94.94 45 GLY B CA 1
ATOM 1446 C C . GLY B 1 45 ? 13.156 -13.562 -10.68 1 94.94 45 GLY B C 1
ATOM 1447 O O . GLY B 1 45 ? 12.883 -14.68 -10.227 1 94.94 45 GLY B O 1
ATOM 1448 N N . ASP B 1 46 ? 14.32 -13.273 -11.172 1 93.88 46 ASP B N 1
ATOM 1449 C CA . ASP B 1 46 ? 15.328 -14.281 -11.5 1 93.88 46 ASP B CA 1
ATOM 1450 C C . ASP B 1 46 ? 15.789 -15.016 -10.242 1 93.88 46 ASP B C 1
ATOM 1452 O O . ASP B 1 46 ? 15.938 -16.25 -10.258 1 93.88 46 ASP B O 1
ATOM 1456 N N . LYS B 1 47 ? 16.016 -14.32 -9.234 1 95.25 47 LYS B N 1
ATOM 1457 C CA . LYS B 1 47 ? 16.5 -14.922 -7.996 1 95.25 47 LYS B CA 1
ATOM 1458 C C . LYS B 1 47 ? 15.484 -15.906 -7.434 1 95.25 47 LYS B C 1
ATOM 1460 O O . LYS B 1 47 ? 15.844 -17.016 -7.027 1 95.25 47 LYS B O 1
ATOM 1465 N N . VAL B 1 48 ? 14.25 -15.531 -7.457 1 96.94 48 VAL B N 1
ATOM 1466 C CA . VAL B 1 48 ? 13.18 -16.375 -6.918 1 96.94 48 VAL B CA 1
ATOM 1467 C C . VAL B 1 48 ? 12.961 -17.578 -7.828 1 96.94 48 VAL B C 1
ATOM 1469 O O . VAL B 1 48 ? 12.758 -18.703 -7.348 1 96.94 48 VAL B O 1
ATOM 1472 N N . LEU B 1 49 ? 13.086 -17.359 -9.109 1 96.44 49 LEU B N 1
ATOM 1473 C CA . LEU B 1 49 ? 12.898 -18.438 -10.078 1 96.44 49 LEU B CA 1
ATOM 1474 C C . LEU B 1 49 ? 13.914 -19.547 -9.852 1 96.44 49 LEU B C 1
ATOM 1476 O O . LEU B 1 49 ? 13.586 -20.719 -9.992 1 96.44 49 LEU B O 1
ATOM 1480 N N . ARG B 1 50 ? 15.094 -19.109 -9.43 1 96.31 50 ARG B N 1
ATOM 1481 C CA . ARG B 1 50 ? 16.141 -20.094 -9.18 1 96.31 50 ARG B CA 1
ATOM 1482 C C . ARG B 1 50 ? 15.797 -20.969 -7.98 1 96.31 50 ARG B C 1
ATOM 1484 O O . ARG B 1 50 ? 16.109 -22.172 -7.965 1 96.31 50 ARG B O 1
ATOM 1491 N N . GLU B 1 51 ? 15.133 -20.438 -7.016 1 96.62 51 GLU B N 1
ATOM 1492 C CA . GLU B 1 51 ? 14.805 -21.141 -5.785 1 96.62 51 GLU B CA 1
ATOM 1493 C C . GLU B 1 51 ? 13.664 -22.141 -6.012 1 96.62 51 GLU B C 1
ATOM 1495 O O . GLU B 1 51 ? 13.523 -23.109 -5.258 1 96.62 51 GLU B O 1
ATOM 1500 N N . VAL B 1 52 ? 12.891 -21.906 -7.125 1 96.56 52 VAL B N 1
ATOM 1501 C CA . VAL B 1 52 ? 11.719 -22.766 -7.301 1 96.56 52 VAL B CA 1
ATOM 1502 C C . VAL B 1 52 ? 11.805 -23.484 -8.641 1 96.56 52 VAL B C 1
ATOM 1504 O O . VAL B 1 52 ? 10.812 -24.031 -9.125 1 96.56 52 VAL B O 1
ATOM 1507 N N . ALA B 1 53 ? 12.922 -23.594 -9.258 1 95.19 53 ALA B N 1
ATOM 1508 C CA . ALA B 1 53 ? 13.133 -24.109 -10.609 1 95.19 53 ALA B CA 1
ATOM 1509 C C . ALA B 1 53 ? 12.773 -25.594 -10.695 1 95.19 53 ALA B C 1
ATOM 1511 O O . ALA B 1 53 ? 12.391 -26.078 -11.766 1 95.19 53 ALA B O 1
ATOM 1512 N N . LYS B 1 54 ? 12.797 -26.312 -9.609 1 95.94 54 LYS B N 1
ATOM 1513 C CA . LYS B 1 54 ? 12.578 -27.766 -9.617 1 95.94 54 LYS B CA 1
ATOM 1514 C C . LYS B 1 54 ? 11.086 -28.094 -9.555 1 95.94 54 LYS B C 1
ATOM 1516 O O . LYS B 1 54 ? 10.688 -29.234 -9.789 1 95.94 54 LYS B O 1
ATOM 1521 N N . GLU B 1 55 ? 10.281 -27.125 -9.172 1 95.38 55 GLU B N 1
ATOM 1522 C CA . GLU B 1 55 ? 8.852 -27.375 -9.023 1 95.38 55 GLU B CA 1
ATOM 1523 C C . GLU B 1 55 ? 8.18 -27.516 -10.391 1 95.38 55 GLU B C 1
ATOM 1525 O O . GLU B 1 55 ? 8.406 -26.703 -11.289 1 95.38 55 GLU B O 1
ATOM 1530 N N . LYS B 1 56 ? 7.324 -28.547 -10.586 1 92.56 56 LYS B N 1
ATOM 1531 C CA . LYS B 1 56 ? 6.793 -28.875 -11.906 1 92.56 56 LYS B CA 1
ATOM 1532 C C . LYS B 1 56 ? 5.297 -28.594 -11.984 1 92.56 56 LYS B C 1
ATOM 1534 O O . LYS B 1 56 ? 4.703 -28.672 -13.062 1 92.56 56 LYS B O 1
ATOM 1539 N N . THR B 1 57 ? 4.625 -28.328 -10.891 1 91.38 57 THR B N 1
ATOM 1540 C CA . THR B 1 57 ? 3.207 -27.984 -10.891 1 91.38 57 THR B CA 1
ATOM 1541 C C . THR B 1 57 ? 2.982 -26.625 -10.234 1 91.38 57 THR B C 1
ATOM 1543 O O . THR B 1 57 ? 3.807 -26.172 -9.438 1 91.38 57 THR B O 1
ATOM 1546 N N . ILE B 1 58 ? 1.902 -26.016 -10.555 1 90.31 58 ILE B N 1
ATOM 1547 C CA . ILE B 1 58 ? 1.56 -24.719 -9.984 1 90.31 58 ILE B CA 1
ATOM 1548 C C . ILE B 1 58 ? 1.396 -24.844 -8.477 1 90.31 58 ILE B C 1
ATOM 1550 O O . ILE B 1 58 ? 1.83 -23.969 -7.719 1 90.31 58 ILE B O 1
ATOM 1554 N N . VAL B 1 59 ? 0.831 -25.953 -7.996 1 88.62 59 VAL B N 1
ATOM 1555 C CA . VAL B 1 59 ? 0.591 -26.172 -6.57 1 88.62 59 VAL B CA 1
ATOM 1556 C C . VAL B 1 59 ? 1.924 -26.281 -5.836 1 88.62 59 VAL B C 1
ATOM 1558 O O . VAL B 1 59 ? 2.137 -25.625 -4.816 1 88.62 59 VAL B O 1
ATOM 1561 N N . SER B 1 60 ? 2.793 -27.125 -6.355 1 92.88 60 SER B N 1
ATOM 1562 C CA . SER B 1 60 ? 4.086 -27.312 -5.707 1 92.88 60 SER B CA 1
ATOM 1563 C C . SER B 1 60 ? 4.918 -26.047 -5.723 1 92.88 60 SER B C 1
ATOM 1565 O O . SER B 1 60 ? 5.582 -25.719 -4.738 1 92.88 60 SER B O 1
ATOM 1567 N N . MET B 1 61 ? 4.895 -25.328 -6.832 1 94.25 61 MET B N 1
ATOM 1568 C CA . MET B 1 61 ? 5.637 -24.062 -6.922 1 94.25 61 MET B CA 1
ATOM 1569 C C . MET B 1 61 ? 5.09 -23.047 -5.934 1 94.25 61 MET B C 1
ATOM 1571 O O . MET B 1 61 ? 5.855 -22.391 -5.215 1 94.25 61 MET B O 1
ATOM 1575 N N . TRP B 1 62 ? 3.824 -22.875 -5.863 1 91.44 62 TRP B N 1
ATOM 1576 C CA . TRP B 1 62 ? 3.209 -21.922 -4.945 1 91.44 62 TRP B CA 1
ATOM 1577 C C . TRP B 1 62 ? 3.541 -22.281 -3.498 1 91.44 62 TRP B C 1
ATOM 1579 O O . TRP B 1 62 ? 3.895 -21.406 -2.705 1 91.44 62 TRP B O 1
ATOM 1589 N N . THR B 1 63 ? 3.412 -23.547 -3.217 1 90.31 63 THR B N 1
ATOM 1590 C CA . THR B 1 63 ? 3.695 -24.016 -1.867 1 90.31 63 THR B CA 1
ATOM 1591 C C . THR B 1 63 ? 5.137 -23.703 -1.477 1 90.31 63 THR B C 1
ATOM 1593 O O . THR B 1 63 ? 5.406 -23.281 -0.35 1 90.31 63 THR B O 1
ATOM 1596 N N . LYS B 1 64 ? 5.996 -23.922 -2.391 1 94.19 64 LYS B N 1
ATOM 1597 C CA . LYS B 1 64 ? 7.402 -23.625 -2.135 1 94.19 64 LYS B CA 1
ATOM 1598 C C . LYS B 1 64 ? 7.625 -22.125 -1.925 1 94.19 64 LYS B C 1
ATOM 1600 O O . LYS B 1 64 ? 8.352 -21.734 -1.013 1 94.19 64 LYS B O 1
ATOM 1605 N N . LEU B 1 65 ? 7.035 -21.312 -2.787 1 94.62 65 LEU B N 1
ATOM 1606 C CA . LEU B 1 65 ? 7.113 -19.859 -2.623 1 94.62 65 LEU B CA 1
ATOM 1607 C C . LEU B 1 65 ? 6.594 -19.438 -1.253 1 94.62 65 LEU B C 1
ATOM 1609 O O . LEU B 1 65 ? 7.227 -18.641 -0.566 1 94.62 65 LEU B O 1
ATOM 1613 N N . ASP B 1 66 ? 5.477 -19.969 -0.939 1 90.81 66 ASP B N 1
ATOM 1614 C CA . ASP B 1 66 ? 4.871 -19.672 0.356 1 90.81 66 ASP B CA 1
ATOM 1615 C C . ASP B 1 66 ? 5.828 -20.016 1.498 1 90.81 66 ASP B C 1
ATOM 1617 O O . ASP B 1 66 ? 6.035 -19.203 2.402 1 90.81 66 ASP B O 1
ATOM 1621 N N . SER B 1 67 ? 6.406 -21.156 1.439 1 92.56 67 SER B N 1
ATOM 1622 C CA . SER B 1 67 ? 7.32 -21.609 2.48 1 92.56 67 SER B CA 1
ATOM 1623 C C . SER B 1 67 ? 8.555 -20.734 2.564 1 92.56 67 SER B C 1
ATOM 1625 O O . SER B 1 67 ? 9.07 -20.469 3.654 1 92.56 67 SER B O 1
ATOM 1627 N N . LEU B 1 68 ? 8.984 -20.234 1.479 1 93.94 68 LEU B N 1
ATOM 1628 C CA . LEU B 1 68 ? 10.234 -19.484 1.427 1 93.94 68 LEU B CA 1
ATOM 1629 C C . LEU B 1 68 ? 10 -18.031 1.813 1 93.94 68 LEU B C 1
ATOM 1631 O O . LEU B 1 68 ? 10.844 -17.406 2.475 1 93.94 68 LEU B O 1
ATOM 1635 N N . TYR B 1 69 ? 8.844 -17.484 1.443 1 92.44 69 TYR B N 1
ATOM 1636 C CA . TYR B 1 69 ? 8.742 -16.031 1.474 1 92.44 69 TYR B CA 1
ATOM 1637 C C . TYR B 1 69 ? 7.648 -15.578 2.439 1 92.44 69 TYR B C 1
ATOM 1639 O O . TYR B 1 69 ? 7.598 -14.406 2.822 1 92.44 69 TYR B O 1
ATOM 1647 N N . MET B 1 70 ? 6.801 -16.422 2.787 1 89.44 70 MET B N 1
ATOM 1648 C CA . MET B 1 70 ? 5.773 -16.047 3.76 1 89.44 70 MET B CA 1
ATOM 1649 C C . MET B 1 70 ? 6.266 -16.281 5.184 1 89.44 70 MET B C 1
ATOM 1651 O O . MET B 1 70 ? 5.629 -17 5.953 1 89.44 70 MET B O 1
ATOM 1655 N N . THR B 1 71 ? 7.32 -15.648 5.461 1 89.81 71 THR B N 1
ATOM 1656 C CA . THR B 1 71 ? 7.852 -15.711 6.816 1 89.81 71 THR B CA 1
ATOM 1657 C C . THR B 1 71 ? 7.176 -14.68 7.715 1 89.81 71 THR B C 1
ATOM 1659 O O . THR B 1 71 ? 6.645 -13.68 7.223 1 89.81 71 THR B O 1
ATOM 1662 N N . LYS B 1 72 ? 7.27 -14.914 9.016 1 88.88 72 LYS B N 1
ATOM 1663 C CA . LYS B 1 72 ? 6.66 -14.016 9.984 1 88.88 72 LYS B CA 1
ATOM 1664 C C . LYS B 1 72 ? 7.18 -12.586 9.805 1 88.88 72 LYS B C 1
ATOM 1666 O O . LYS B 1 72 ? 6.406 -11.633 9.852 1 88.88 72 LYS B O 1
ATOM 1671 N N . SER B 1 73 ? 8.469 -12.484 9.695 1 89.75 73 SER B N 1
ATOM 1672 C CA . SER B 1 73 ? 9.102 -11.172 9.562 1 89.75 73 SER B CA 1
ATOM 1673 C C . SER B 1 73 ? 8.625 -10.453 8.305 1 89.75 73 SER B C 1
ATOM 1675 O O . SER B 1 73 ? 8.25 -9.281 8.359 1 89.75 73 SER B O 1
ATOM 1677 N N . LEU B 1 74 ? 8.531 -11.164 7.129 1 87.56 74 LEU B N 1
ATOM 1678 C CA . LEU B 1 74 ? 8.125 -10.57 5.863 1 87.56 74 LEU B CA 1
ATOM 1679 C C . LEU B 1 74 ? 6.645 -10.219 5.875 1 87.56 74 LEU B C 1
ATOM 1681 O O . LEU B 1 74 ? 6.242 -9.172 5.363 1 87.56 74 LEU B O 1
ATOM 1685 N N . VAL B 1 75 ? 5.906 -11.062 6.512 1 85.31 75 VAL B N 1
ATOM 1686 C CA . VAL B 1 75 ? 4.473 -10.828 6.621 1 85.31 75 VAL B CA 1
ATOM 1687 C C . VAL B 1 75 ? 4.211 -9.602 7.488 1 85.31 75 VAL B C 1
ATOM 1689 O O . VAL B 1 75 ? 3.361 -8.773 7.16 1 85.31 75 VAL B O 1
ATOM 1692 N N . HIS B 1 76 ? 4.961 -9.523 8.531 1 89.75 76 HIS B N 1
ATOM 1693 C CA . HIS B 1 76 ? 4.832 -8.352 9.398 1 89.75 76 HIS B CA 1
ATOM 1694 C C . HIS B 1 76 ? 5.195 -7.074 8.648 1 89.75 76 HIS B C 1
ATOM 1696 O O . HIS B 1 76 ? 4.469 -6.078 8.734 1 89.75 76 HIS B O 1
ATOM 1702 N N . LYS B 1 77 ? 6.254 -7.094 7.953 1 91.31 77 LYS B N 1
ATOM 1703 C CA . LYS B 1 77 ? 6.68 -5.957 7.141 1 91.31 77 LYS B CA 1
ATOM 1704 C C . LYS B 1 77 ? 5.59 -5.559 6.145 1 91.31 77 LYS B C 1
ATOM 1706 O O . LYS B 1 77 ? 5.266 -4.375 6.02 1 91.31 77 LYS B O 1
ATOM 1711 N N . GLN B 1 78 ? 5.066 -6.543 5.5 1 89 78 GLN B N 1
ATOM 1712 C CA . GLN B 1 78 ? 4.012 -6.309 4.52 1 89 78 GLN B CA 1
ATOM 1713 C C . GLN B 1 78 ? 2.773 -5.703 5.18 1 89 78 GLN B C 1
ATOM 1715 O O . GLN B 1 78 ? 2.156 -4.789 4.629 1 89 78 GLN B O 1
ATOM 1720 N N . CYS B 1 79 ? 2.416 -6.145 6.316 1 90.75 79 CYS B N 1
ATOM 1721 C CA . CYS B 1 79 ? 1.259 -5.645 7.051 1 90.75 79 CYS B CA 1
ATOM 1722 C C . CYS B 1 79 ? 1.446 -4.184 7.434 1 90.75 79 CYS B C 1
ATOM 1724 O O . CYS B 1 79 ? 0.53 -3.375 7.277 1 90.75 79 CYS B O 1
ATOM 1726 N N . LEU B 1 80 ? 2.607 -3.818 7.875 1 92.88 80 LEU B N 1
ATOM 1727 C CA . LEU B 1 80 ? 2.893 -2.438 8.25 1 92.88 80 LEU B CA 1
ATOM 1728 C C . LEU B 1 80 ? 2.846 -1.522 7.031 1 92.88 80 LEU B C 1
ATOM 1730 O O . LEU B 1 80 ? 2.32 -0.409 7.102 1 92.88 80 LEU B O 1
ATOM 1734 N N . LYS B 1 81 ? 3.373 -2.031 5.93 1 92.44 81 LYS B N 1
ATOM 1735 C CA . LYS B 1 81 ? 3.312 -1.257 4.691 1 92.44 81 LYS B CA 1
ATOM 1736 C C . LYS B 1 81 ? 1.868 -1.056 4.242 1 92.44 81 LYS B C 1
ATOM 1738 O O . LYS B 1 81 ? 1.487 0.043 3.83 1 92.44 81 LYS B O 1
ATOM 1743 N N . GLN B 1 82 ? 1.131 -2.068 4.367 1 90.38 82 GLN B N 1
ATOM 1744 C CA . GLN B 1 82 ? -0.281 -1.979 4.012 1 90.38 82 GLN B CA 1
ATOM 1745 C C . GLN B 1 82 ? -1.005 -0.96 4.887 1 90.38 82 GLN B C 1
ATOM 1747 O O . GLN B 1 82 ? -1.842 -0.198 4.398 1 90.38 82 GLN B O 1
ATOM 1752 N N . GLN B 1 83 ? -0.713 -0.938 6.133 1 92.69 83 GLN B N 1
ATOM 1753 C CA . GLN B 1 83 ? -1.301 0.041 7.039 1 92.69 83 GLN B CA 1
ATOM 1754 C C . GLN B 1 83 ? -1.009 1.466 6.578 1 92.69 83 GLN B C 1
ATOM 1756 O O . GLN B 1 83 ? -1.881 2.334 6.637 1 92.69 83 GLN B O 1
ATOM 1761 N N . LEU B 1 84 ? 0.174 1.671 6.133 1 94.75 84 LEU B N 1
ATOM 1762 C CA . LEU B 1 84 ? 0.565 2.99 5.645 1 94.75 84 LEU B CA 1
ATOM 1763 C C . LEU B 1 84 ? -0.227 3.365 4.398 1 94.75 84 LEU B C 1
ATOM 1765 O O . LEU B 1 84 ? -0.787 4.461 4.32 1 94.75 84 LEU B O 1
ATOM 1769 N N . TYR B 1 85 ? -0.312 2.422 3.486 1 90.31 85 TYR B N 1
ATOM 1770 C CA . TYR B 1 85 ? -0.94 2.697 2.199 1 90.31 85 TYR B CA 1
ATOM 1771 C C . TYR B 1 85 ? -2.451 2.83 2.348 1 90.31 85 TYR B C 1
ATOM 1773 O O . TYR B 1 85 ? -3.098 3.545 1.577 1 90.31 85 TYR B O 1
ATOM 1781 N N . PHE B 1 86 ? -2.959 2.227 3.387 1 87.81 86 PHE B N 1
ATOM 1782 C CA . PHE B 1 86 ? -4.402 2.271 3.6 1 87.81 86 PHE B CA 1
ATOM 1783 C C . PHE B 1 86 ? -4.766 3.352 4.609 1 87.81 86 PHE B C 1
ATOM 1785 O O . PHE B 1 86 ? -5.945 3.551 4.914 1 87.81 86 PHE B O 1
ATOM 1792 N N . ASN B 1 87 ? -3.781 3.986 5.07 1 92.31 87 ASN B N 1
ATOM 1793 C CA . ASN B 1 87 ? -4.055 4.992 6.09 1 92.31 87 ASN B CA 1
ATOM 1794 C C . ASN B 1 87 ? -4.887 6.145 5.531 1 92.31 87 ASN B C 1
ATOM 1796 O O . ASN B 1 87 ? -4.516 6.754 4.523 1 92.31 87 ASN B O 1
ATOM 1800 N N . ARG B 1 88 ? -6.023 6.379 6.133 1 89.88 88 ARG B N 1
ATOM 1801 C CA . ARG B 1 88 ? -6.914 7.484 5.789 1 89.88 88 ARG B CA 1
ATOM 1802 C C . ARG B 1 88 ? -7.375 8.227 7.039 1 89.88 88 ARG B C 1
ATOM 1804 O O . ARG B 1 88 ? -7.742 7.598 8.039 1 89.88 88 ARG B O 1
ATOM 1811 N N . MET B 1 89 ? -7.398 9.508 6.898 1 90.38 89 MET B N 1
ATOM 1812 C CA . MET B 1 89 ? -7.898 10.32 8.008 1 90.38 89 MET B CA 1
ATOM 1813 C C . MET B 1 89 ? -9.414 10.477 7.922 1 90.38 89 MET B C 1
ATOM 1815 O O . MET B 1 89 ? -10 10.344 6.848 1 90.38 89 MET B O 1
ATOM 1819 N N . MET B 1 90 ? -9.953 10.727 9.039 1 89.69 90 MET B N 1
ATOM 1820 C CA . MET B 1 90 ? -11.398 10.922 9.148 1 89.69 90 MET B CA 1
ATOM 1821 C C . MET B 1 90 ? -11.719 12.367 9.5 1 89.69 90 MET B C 1
ATOM 1823 O O . MET B 1 90 ? -11.023 12.984 10.312 1 89.69 90 MET B O 1
ATOM 1827 N N . ASP B 1 91 ? -12.805 12.883 8.961 1 83.38 91 ASP B N 1
ATOM 1828 C CA . ASP B 1 91 ? -13.195 14.273 9.133 1 83.38 91 ASP B CA 1
ATOM 1829 C C . ASP B 1 91 ? -13.508 14.586 10.602 1 83.38 91 ASP B C 1
ATOM 1831 O O . ASP B 1 91 ? -13.172 15.656 11.102 1 83.38 91 ASP B O 1
ATOM 1835 N N . ASN B 1 92 ? -14.102 13.633 11.273 1 84.5 92 ASN B N 1
ATOM 1836 C CA . ASN B 1 92 ? -14.695 13.898 12.578 1 84.5 92 ASN B CA 1
ATOM 1837 C C . ASN B 1 92 ? -13.742 13.508 13.711 1 84.5 92 ASN B C 1
ATOM 1839 O O . ASN B 1 92 ? -14.156 13.43 14.867 1 84.5 92 ASN B O 1
ATOM 1843 N N . LYS B 1 93 ? -12.531 13.266 13.359 1 88.19 93 LYS B N 1
ATOM 1844 C CA . LYS B 1 93 ? -11.523 12.938 14.367 1 88.19 93 LYS B CA 1
ATOM 1845 C C . LYS B 1 93 ? -10.484 14.047 14.484 1 88.19 93 LYS B C 1
ATOM 1847 O O . LYS B 1 93 ? -10.328 14.859 13.57 1 88.19 93 LYS B O 1
ATOM 1852 N N . SER B 1 94 ? -9.891 14.094 15.641 1 88.31 94 SER B N 1
ATOM 1853 C CA . SER B 1 94 ? -8.859 15.094 15.906 1 88.31 94 SER B CA 1
ATOM 1854 C C . SER B 1 94 ? -7.688 14.945 14.945 1 88.31 94 SER B C 1
ATOM 1856 O O . SER B 1 94 ? -7.164 13.844 14.758 1 88.31 94 SER B O 1
ATOM 1858 N N . ILE B 1 95 ? -7.312 16.031 14.359 1 88.25 95 ILE B N 1
ATOM 1859 C CA . ILE B 1 95 ? -6.18 15.992 13.438 1 88.25 95 ILE B CA 1
ATOM 1860 C C . ILE B 1 95 ? -4.914 15.586 14.195 1 88.25 95 ILE B C 1
ATOM 1862 O O . ILE B 1 95 ? -4.059 14.891 13.648 1 88.25 95 ILE B O 1
ATOM 1866 N N . MET B 1 96 ? -4.809 15.992 15.422 1 88.44 96 MET B N 1
ATOM 1867 C CA . MET B 1 96 ? -3.639 15.664 16.219 1 88.44 96 MET B CA 1
ATOM 1868 C C . MET B 1 96 ? -3.52 14.156 16.422 1 88.44 96 MET B C 1
ATOM 1870 O O . MET B 1 96 ? -2.436 13.586 16.25 1 88.44 96 MET B O 1
ATOM 1874 N N . GLU B 1 97 ? -4.602 13.594 16.734 1 91.69 97 GLU B N 1
ATOM 1875 C CA . GLU B 1 97 ? -4.613 12.141 16.922 1 91.69 97 GLU B CA 1
ATOM 1876 C C . GLU B 1 97 ? -4.262 11.414 15.633 1 91.69 97 GLU B C 1
ATOM 1878 O O . GLU B 1 97 ? -3.508 10.438 15.648 1 91.69 97 GLU B O 1
ATOM 1883 N N . GLN B 1 98 ? -4.824 11.914 14.633 1 93.81 98 GLN B N 1
ATOM 1884 C CA . GLN B 1 98 ? -4.629 11.242 13.352 1 93.81 98 GLN B CA 1
ATOM 1885 C C . GLN B 1 98 ? -3.205 11.438 12.836 1 93.81 98 GLN B C 1
ATOM 1887 O O . GLN B 1 98 ? -2.623 10.516 12.25 1 93.81 98 GLN B O 1
ATOM 1892 N N . LEU B 1 99 ? -2.541 12.586 13.094 1 94.44 99 LEU B N 1
ATOM 1893 C CA . LEU B 1 99 ? -1.139 12.797 12.75 1 94.44 99 LEU B CA 1
ATOM 1894 C C . LEU B 1 99 ? -0.231 11.938 13.625 1 94.44 99 LEU B C 1
ATOM 1896 O O . LEU B 1 99 ? 0.779 11.414 13.141 1 94.44 99 LEU B O 1
ATOM 1900 N N . SER B 1 100 ? -0.625 11.789 14.859 1 94.31 100 SER B N 1
ATOM 1901 C CA . SER B 1 100 ? 0.129 10.914 15.75 1 94.31 100 SER B CA 1
ATOM 1902 C C . SER B 1 100 ? 0.072 9.461 15.289 1 94.31 100 SER B C 1
ATOM 1904 O O . SER B 1 100 ? 1.08 8.758 15.328 1 94.31 100 SER B O 1
ATOM 1906 N N . GLU B 1 101 ? -1.05 9.047 14.852 1 95.06 101 GLU B N 1
ATOM 1907 C CA . GLU B 1 101 ? -1.205 7.695 14.328 1 95.06 101 GLU B CA 1
ATOM 1908 C C . GLU B 1 101 ? -0.352 7.484 13.078 1 95.06 101 GLU B C 1
ATOM 1910 O O . GLU B 1 101 ? 0.281 6.438 12.922 1 95.06 101 GLU B O 1
ATOM 1915 N N . PHE B 1 102 ? -0.366 8.445 12.242 1 96.44 102 PHE B N 1
ATOM 1916 C CA . PHE B 1 102 ? 0.474 8.398 11.047 1 96.44 102 PHE B CA 1
ATOM 1917 C C . PHE B 1 102 ? 1.938 8.211 11.43 1 96.44 102 PHE B C 1
ATOM 1919 O O . PHE B 1 102 ? 2.611 7.32 10.898 1 96.44 102 PHE B O 1
ATOM 1926 N N . ASN B 1 103 ? 2.371 8.977 12.352 1 95.5 103 ASN B N 1
ATOM 1927 C CA . ASN B 1 103 ? 3.766 8.906 12.773 1 95.5 103 ASN B CA 1
ATOM 1928 C C . ASN B 1 103 ? 4.086 7.555 13.414 1 95.5 103 ASN B C 1
ATOM 1930 O O . ASN B 1 103 ? 5.199 7.047 13.281 1 95.5 103 ASN B O 1
ATOM 1934 N N . LYS B 1 104 ? 3.119 7.09 14.078 1 96.69 104 LYS B N 1
ATOM 1935 C CA . LYS B 1 104 ? 3.314 5.773 14.672 1 96.69 104 LYS B CA 1
ATOM 1936 C C . LYS B 1 104 ? 3.576 4.715 13.609 1 96.69 104 LYS B C 1
ATOM 1938 O O . LYS B 1 104 ? 4.453 3.863 13.773 1 96.69 104 LYS B O 1
ATOM 1943 N N . ILE B 1 105 ? 2.834 4.742 12.562 1 96.94 105 ILE B N 1
ATOM 1944 C CA . ILE B 1 105 ? 3.029 3.805 11.461 1 96.94 105 ILE B CA 1
ATOM 1945 C C . ILE B 1 105 ? 4.438 3.963 10.891 1 96.94 105 ILE B C 1
ATOM 1947 O O . ILE B 1 105 ? 5.137 2.971 10.664 1 96.94 105 ILE B O 1
ATOM 1951 N N . ILE B 1 106 ? 4.895 5.199 10.703 1 97.12 106 ILE B N 1
ATOM 1952 C CA . ILE B 1 106 ? 6.215 5.5 10.164 1 97.12 106 ILE B CA 1
ATOM 1953 C C . ILE B 1 106 ? 7.289 4.965 11.109 1 97.12 106 ILE B C 1
ATOM 1955 O O . ILE B 1 106 ? 8.258 4.348 10.664 1 97.12 106 ILE B O 1
ATOM 1959 N N . ASP B 1 107 ? 7.055 5.227 12.391 1 96.44 107 ASP B N 1
ATOM 1960 C CA . ASP B 1 107 ? 8.008 4.758 13.398 1 96.44 107 ASP B CA 1
ATOM 1961 C C . ASP B 1 107 ? 8.086 3.234 13.414 1 96.44 107 ASP B C 1
ATOM 1963 O O . ASP B 1 107 ? 9.172 2.664 13.523 1 96.44 107 ASP B O 1
ATOM 1967 N N . ASP B 1 108 ? 6.945 2.57 13.352 1 96.62 108 ASP B N 1
ATOM 1968 C CA . ASP B 1 108 ? 6.902 1.112 13.336 1 96.62 108 ASP B CA 1
ATOM 1969 C C . ASP B 1 108 ? 7.668 0.554 12.141 1 96.62 108 ASP B C 1
ATOM 1971 O O . ASP B 1 108 ? 8.398 -0.43 12.266 1 96.62 108 ASP B O 1
ATOM 1975 N N . LEU B 1 109 ? 7.523 1.161 11 1 96.5 109 LEU B N 1
ATOM 1976 C CA . LEU B 1 109 ? 8.266 0.766 9.805 1 96.5 109 LEU B CA 1
ATOM 1977 C C . LEU B 1 109 ? 9.758 0.987 10 1 96.5 109 LEU B C 1
ATOM 1979 O O . LEU B 1 109 ? 10.57 0.132 9.633 1 96.5 109 LEU B O 1
ATOM 1983 N N . GLY B 1 110 ? 10.086 2.156 10.578 1 95.88 110 GLY B N 1
ATOM 1984 C CA . GLY B 1 110 ? 11.477 2.447 10.875 1 95.88 110 GLY B CA 1
ATOM 1985 C C . GLY B 1 110 ? 12.117 1.435 11.812 1 95.88 110 GLY B C 1
ATOM 1986 O O . GLY B 1 110 ? 13.289 1.086 11.648 1 95.88 110 GLY B O 1
ATOM 1987 N N . ASN B 1 111 ? 11.367 0.898 12.727 1 95.88 111 ASN B N 1
ATOM 1988 C CA . ASN B 1 111 ? 11.844 -0.058 13.719 1 95.88 111 ASN B CA 1
ATOM 1989 C C . ASN B 1 111 ? 12.227 -1.387 13.078 1 95.88 111 ASN B C 1
ATOM 1991 O O . ASN B 1 111 ? 12.977 -2.174 13.664 1 95.88 111 ASN B O 1
ATOM 1995 N N . ILE B 1 112 ? 11.711 -1.701 11.891 1 93.75 112 ILE B N 1
ATOM 1996 C CA . ILE B 1 112 ? 12.078 -2.92 11.18 1 93.75 112 ILE B CA 1
ATOM 1997 C C . ILE B 1 112 ? 12.922 -2.566 9.953 1 93.75 112 ILE B C 1
ATOM 1999 O O . ILE B 1 112 ? 12.898 -3.277 8.945 1 93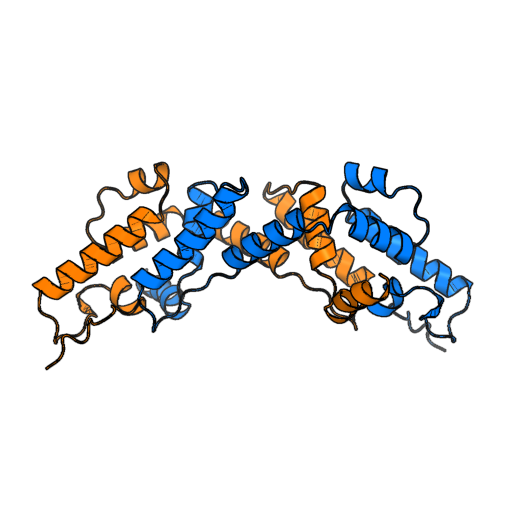.75 112 ILE B O 1
ATOM 2003 N N . ASP B 1 113 ? 13.469 -1.401 9.938 1 93.88 113 ASP B N 1
ATOM 2004 C CA . ASP B 1 113 ? 14.469 -0.909 9 1 93.88 113 ASP B CA 1
ATOM 2005 C C . ASP B 1 113 ? 13.844 -0.587 7.645 1 93.88 113 ASP B C 1
ATOM 2007 O O . ASP B 1 113 ? 14.477 -0.781 6.602 1 93.88 113 ASP B O 1
ATOM 2011 N N . VAL B 1 114 ? 12.609 -0.281 7.617 1 92.94 114 VAL B N 1
ATOM 2012 C CA . VAL B 1 114 ? 11.953 0.284 6.441 1 92.94 114 VAL B CA 1
ATOM 2013 C C . VAL B 1 114 ? 11.859 1.801 6.586 1 92.94 114 VAL B C 1
ATOM 2015 O O . VAL B 1 114 ? 11.016 2.307 7.332 1 92.94 114 VAL B O 1
ATOM 2018 N N . ASN B 1 115 ? 12.719 2.465 5.855 1 93.69 115 ASN B N 1
ATOM 2019 C CA . ASN B 1 115 ? 12.766 3.92 5.934 1 93.69 115 ASN B CA 1
ATOM 2020 C C . ASN B 1 115 ? 12.258 4.566 4.648 1 93.69 115 ASN B C 1
ATOM 2022 O O . ASN B 1 115 ? 12.719 4.238 3.557 1 93.69 115 ASN B O 1
ATOM 2026 N N . LEU B 1 116 ? 11.312 5.414 4.809 1 92.94 116 LEU B N 1
ATOM 2027 C CA . LEU B 1 116 ? 10.742 6.121 3.668 1 92.94 116 LEU B CA 1
ATOM 2028 C C . LEU B 1 116 ? 11.531 7.387 3.363 1 92.94 116 LEU B C 1
ATOM 2030 O O . LEU B 1 116 ? 12 8.07 4.281 1 92.94 116 LEU B O 1
ATOM 2034 N N . GLU B 1 117 ? 11.633 7.656 2.115 1 91.44 117 GLU B N 1
ATOM 2035 C CA . GLU B 1 117 ? 12.172 8.961 1.745 1 91.44 117 GLU B CA 1
ATOM 2036 C C . GLU B 1 117 ? 11.227 10.086 2.174 1 91.44 117 GLU B C 1
ATOM 2038 O O . GLU B 1 117 ? 10.016 9.891 2.256 1 91.44 117 GLU B O 1
ATOM 2043 N N . ASP B 1 118 ? 11.773 11.281 2.398 1 93.31 118 ASP B N 1
ATOM 2044 C CA . ASP B 1 118 ? 11 12.422 2.887 1 93.31 118 ASP B CA 1
ATOM 2045 C C . ASP B 1 118 ? 9.836 12.734 1.954 1 93.31 118 ASP B C 1
ATOM 2047 O O . ASP B 1 118 ? 8.719 12.984 2.41 1 93.31 118 ASP B O 1
ATOM 2051 N N . GLU B 1 119 ? 10.094 12.672 0.693 1 90.44 119 GLU B N 1
ATOM 2052 C CA . GLU B 1 119 ? 9.07 12.984 -0.295 1 90.44 119 GLU B CA 1
ATOM 2053 C C . GLU B 1 119 ? 7.938 11.961 -0.258 1 90.44 119 GLU B C 1
ATOM 2055 O O . GLU B 1 119 ? 6.758 12.328 -0.272 1 90.44 119 GLU B O 1
ATOM 2060 N N . ASP B 1 120 ? 8.336 10.688 -0.17 1 90.75 120 ASP B N 1
ATOM 2061 C CA . ASP B 1 120 ? 7.332 9.625 -0.12 1 90.75 120 ASP B CA 1
ATOM 2062 C C . ASP B 1 120 ? 6.48 9.734 1.145 1 90.75 120 ASP B C 1
ATOM 2064 O O . ASP B 1 120 ? 5.258 9.602 1.09 1 90.75 120 ASP B O 1
ATOM 2068 N N . LYS B 1 121 ? 7.168 9.938 2.271 1 94.69 121 LYS B N 1
ATOM 2069 C CA . LYS B 1 121 ? 6.453 10.109 3.531 1 94.69 121 LYS B CA 1
ATOM 2070 C C . LYS B 1 121 ? 5.445 11.258 3.439 1 94.69 121 LYS B C 1
ATOM 2072 O O . LYS B 1 121 ? 4.293 11.109 3.848 1 94.69 121 LYS B O 1
ATOM 2077 N N . THR B 1 122 ? 5.887 12.336 2.875 1 95.25 122 THR B N 1
ATOM 2078 C CA . THR B 1 122 ? 5.039 13.516 2.732 1 95.25 122 THR B CA 1
ATOM 2079 C C . THR B 1 122 ? 3.842 13.219 1.836 1 95.25 122 THR B C 1
ATOM 2081 O O . THR B 1 122 ? 2.713 13.609 2.146 1 95.25 122 THR B O 1
ATOM 2084 N N . LEU B 1 123 ? 4.086 12.539 0.817 1 92.62 123 LEU B N 1
ATOM 2085 C CA . LEU B 1 123 ? 3.016 12.188 -0.109 1 92.62 123 LEU B CA 1
ATOM 2086 C C . LEU B 1 123 ? 1.979 11.297 0.574 1 92.62 123 LEU B C 1
ATOM 2088 O O . LEU B 1 123 ? 0.775 11.5 0.404 1 92.62 123 LEU B O 1
ATOM 2092 N N . HIS B 1 124 ? 2.439 10.289 1.374 1 94.5 124 HIS B N 1
ATOM 2093 C CA . HIS B 1 124 ? 1.523 9.438 2.127 1 94.5 124 HIS B CA 1
ATOM 2094 C C . HIS B 1 124 ? 0.665 10.266 3.08 1 94.5 124 HIS B C 1
ATOM 2096 O O . HIS B 1 124 ? -0.538 10.023 3.205 1 94.5 124 HIS B O 1
ATOM 2102 N N . LEU B 1 125 ? 1.321 11.188 3.697 1 94.5 125 LEU B N 1
ATOM 2103 C CA . LEU B 1 125 ? 0.627 12.07 4.633 1 94.5 125 LEU B CA 1
ATOM 2104 C C . LEU B 1 125 ? -0.468 12.859 3.926 1 94.5 125 LEU B C 1
ATOM 2106 O O . LEU B 1 125 ? -1.609 12.898 4.391 1 94.5 125 LEU B O 1
ATOM 2110 N N . LEU B 1 126 ? -0.184 13.414 2.801 1 91.5 126 LEU B N 1
ATOM 2111 C CA . LEU B 1 126 ? -1.11 14.242 2.037 1 91.5 126 LEU B CA 1
ATOM 2112 C C . LEU B 1 126 ? -2.252 13.398 1.474 1 91.5 126 LEU B C 1
ATOM 2114 O O . LEU B 1 126 ? -3.404 13.836 1.462 1 91.5 126 LEU B O 1
ATOM 2118 N N . CYS B 1 127 ? -1.909 12.227 1.096 1 89.5 127 CYS B N 1
ATOM 2119 C CA . CYS B 1 127 ? -2.906 11.336 0.506 1 89.5 127 CYS B CA 1
ATOM 2120 C C . CYS B 1 127 ? -3.812 10.75 1.579 1 89.5 127 CYS B C 1
ATOM 2122 O O . CYS B 1 127 ? -4.863 10.18 1.268 1 89.5 127 CYS B O 1
ATOM 2124 N N . ALA B 1 128 ? -3.436 10.852 2.811 1 89.44 128 ALA B N 1
ATOM 2125 C CA . ALA B 1 128 ? -4.234 10.32 3.912 1 89.44 128 ALA B CA 1
ATOM 2126 C C . ALA B 1 128 ? -5.414 11.242 4.223 1 89.44 128 ALA B C 1
ATOM 2128 O O . ALA B 1 128 ? -6.344 10.852 4.934 1 89.44 128 ALA B O 1
ATOM 2129 N N . LEU B 1 129 ? -5.477 12.391 3.691 1 82.69 129 LEU B N 1
ATOM 2130 C CA . LEU B 1 129 ? -6.523 13.367 3.975 1 82.69 129 LEU B CA 1
ATOM 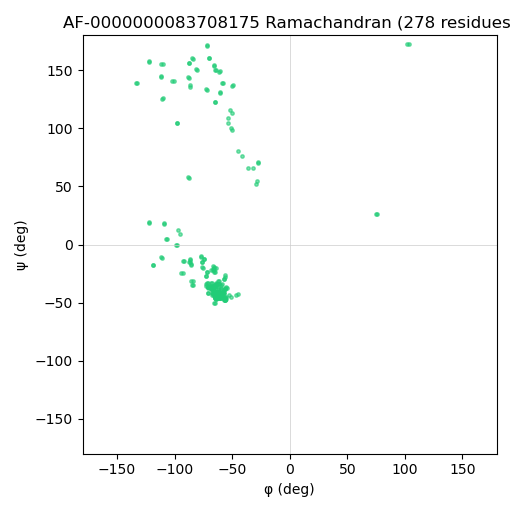2131 C C . LEU B 1 129 ? -7.895 12.828 3.588 1 82.69 129 LEU B C 1
ATOM 2133 O O . LEU B 1 129 ? -8.031 12.141 2.57 1 82.69 129 LEU B O 1
ATOM 2137 N N . PRO B 1 130 ? -8.859 13.32 4.402 1 77.31 130 PRO B N 1
ATOM 2138 C CA . PRO B 1 130 ? -10.219 12.883 4.082 1 77.31 130 PRO B CA 1
ATOM 2139 C C . PRO B 1 130 ? -10.695 13.367 2.717 1 77.31 130 PRO B C 1
ATOM 2141 O O . PRO B 1 130 ? -10.219 14.391 2.223 1 77.31 130 PRO B O 1
ATOM 2144 N N . LYS B 1 131 ? -11.531 12.625 2.111 1 70.38 131 LYS B N 1
ATOM 2145 C CA . LYS B 1 131 ? -12.055 12.93 0.787 1 70.38 131 LYS B CA 1
ATOM 2146 C C . LYS B 1 131 ? -12.695 14.312 0.759 1 70.38 131 LYS B C 1
ATOM 2148 O O . LYS B 1 131 ? -12.641 15.008 -0.259 1 70.38 131 LYS B O 1
ATOM 2153 N N . SER B 1 132 ? -13.344 14.688 1.816 1 63.59 132 SER B N 1
ATOM 2154 C CA . SER B 1 132 ? -14 15.984 1.904 1 63.59 132 SER B CA 1
ATOM 2155 C C . SER B 1 132 ? -13.016 17.125 1.673 1 63.59 132 SER B C 1
ATOM 2157 O O . SER B 1 132 ? -13.391 18.188 1.182 1 63.59 132 SER B O 1
ATOM 2159 N N . LEU B 1 133 ? -11.828 16.859 2.041 1 62.91 133 LEU B N 1
ATOM 2160 C CA . LEU B 1 133 ? -10.805 17.891 1.894 1 62.91 133 LEU B CA 1
ATOM 2161 C C . LEU B 1 133 ? -10.078 17.75 0.561 1 62.91 133 LEU B C 1
ATOM 2163 O O . LEU B 1 133 ? -9.508 18.719 0.056 1 62.91 133 LEU B O 1
ATOM 2167 N N . GLU B 1 134 ? -10.102 16.547 0.051 1 61.72 134 GLU B N 1
ATOM 2168 C CA . GLU B 1 134 ? -9.5 16.359 -1.269 1 61.72 134 GLU B CA 1
ATOM 2169 C C . GLU B 1 134 ? -10.172 17.266 -2.305 1 61.72 134 GLU B C 1
ATOM 2171 O O . GLU B 1 134 ? -9.492 17.844 -3.156 1 61.72 134 GLU B O 1
ATOM 2176 N N . ASN B 1 135 ? -11.5 17.312 -2.184 1 53.62 135 ASN B N 1
ATOM 2177 C CA . ASN B 1 135 ? -12.281 18.156 -3.08 1 53.62 135 ASN B CA 1
ATOM 2178 C C . ASN B 1 135 ? -12.109 19.625 -2.75 1 53.62 135 ASN B C 1
ATOM 2180 O O . ASN B 1 135 ? -12.289 20.484 -3.615 1 53.62 135 ASN B O 1
ATOM 2184 N N . PHE B 1 136 ? -11.992 19.859 -1.585 1 47 136 PHE B N 1
ATOM 2185 C CA . PHE B 1 136 ? -11.828 21.25 -1.158 1 47 136 PHE B CA 1
ATOM 2186 C C . PHE B 1 136 ? -10.625 21.891 -1.836 1 47 136 PHE B C 1
ATOM 2188 O O . PHE B 1 136 ? -10.648 23.078 -2.16 1 47 136 PHE B O 1
ATOM 2195 N N . LYS B 1 137 ? -9.633 21.141 -1.955 1 50.94 137 LYS B N 1
ATOM 2196 C CA . LYS B 1 137 ? -8.477 21.641 -2.703 1 50.94 137 LYS B CA 1
ATOM 2197 C C . LYS B 1 137 ? -8.891 22.141 -4.078 1 50.94 137 LYS B C 1
ATOM 2199 O O . LYS B 1 137 ? -8.328 23.125 -4.578 1 50.94 137 LYS B O 1
ATOM 2204 N N . ASP B 1 138 ? -9.719 21.312 -4.609 1 48.12 138 ASP B N 1
ATOM 2205 C CA . ASP B 1 138 ? -10.203 21.797 -5.902 1 48.12 138 ASP B CA 1
ATOM 2206 C C . ASP B 1 138 ? -10.844 23.172 -5.77 1 48.12 138 ASP B C 1
ATOM 2208 O O . ASP B 1 138 ? -10.812 23.969 -6.707 1 48.12 138 ASP B O 1
ATOM 2212 N N . ALA B 1 139 ? -11.32 23.406 -4.594 1 42.66 139 ALA B N 1
ATOM 2213 C CA . ALA B 1 139 ? -12 24.688 -4.398 1 42.66 139 ALA B CA 1
ATOM 2214 C C . ALA B 1 139 ? -11.008 25.781 -4.047 1 42.66 139 ALA B C 1
ATOM 2216 O O . ALA B 1 139 ? -11.312 26.969 -4.18 1 42.66 139 ALA B O 1
ATOM 2217 N N . LEU B 1 140 ? -10.047 25.516 -3.451 1 39 140 LEU B N 1
ATOM 2218 C CA . LEU B 1 140 ? -9.078 26.562 -3.135 1 39 140 LEU B CA 1
ATOM 2219 C C . LEU B 1 140 ? -8.305 26.969 -4.379 1 39 140 LEU B C 1
ATOM 2221 O O . LEU B 1 140 ? -7.676 28.031 -4.398 1 39 140 LEU B O 1
ATOM 2225 N N . LEU B 1 141 ? -8.195 25.969 -5.371 1 37.28 141 LEU B N 1
ATOM 2226 C CA . LEU B 1 141 ? -7.672 26.469 -6.641 1 37.28 141 LEU B CA 1
ATOM 2227 C C . LEU B 1 141 ? -8.75 27.188 -7.43 1 37.28 141 LEU B C 1
ATOM 2229 O O . LEU B 1 141 ? -8.469 28.203 -8.094 1 37.28 141 LEU B O 1
#

pLDDT: mean 84.44, std 15.62, range [28.02, 97.12]

Nearest PDB structures (foldseek):
  7nli-assembly1_B  TM=8.063E-01  e=1.416E+00  Saccharomyces cerevisiae
  7nlg-assembly2_C-2  TM=8.040E-01  e=3.292E+00  Saccharomyces cerevisiae
  7nli-assembly1_B  TM=8.056E-01  e=1.962E+00  Saccharomyces cerevisiae
  7nlg-assembly2_C-2  TM=7.311E-01  e=3.601E+00  Saccharomyces cerevisiae